Protein AF-S9QGE5-F1 (afdb_monomer)

Nearest PDB structures (foldseek):
  5z7b-assembly1_A  TM=2.554E-01  e=1.042E-01  Corynebacterium glutamicum
  7z1l-assembly1_O  TM=2.227E-01  e=2.994E-01  Saccharomyces cerevisiae W303
  6f41-assembly1_O  TM=3.208E-01  e=8.603E-01  Saccharomyces cerevisiae S288C
  8yn1-assembly1_C  TM=3.771E-01  e=3.951E+00  Arabidopsis thaliana

Structure (mmCIF, N/CA/C/O backbone):
data_AF-S9QGE5-F1
#
_entry.id   AF-S9QGE5-F1
#
loop_
_atom_site.group_PDB
_atom_site.id
_atom_site.type_symbol
_atom_site.label_atom_id
_atom_site.label_alt_id
_atom_site.label_comp_id
_atom_site.label_asym_id
_atom_site.label_entity_id
_atom_site.label_seq_id
_atom_site.pdbx_PDB_ins_code
_atom_site.Cartn_x
_atom_site.Cartn_y
_atom_site.Cartn_z
_atom_site.occupancy
_atom_site.B_iso_or_equiv
_atom_site.auth_seq_id
_atom_site.auth_comp_id
_atom_site.auth_asym_id
_atom_site.auth_atom_id
_atom_site.pdbx_PDB_model_num
ATOM 1 N N . MET A 1 1 ? 27.251 13.724 -29.354 1.00 59.25 1 MET A N 1
ATOM 2 C CA . MET A 1 1 ? 25.876 14.245 -29.198 1.00 59.25 1 MET A CA 1
ATOM 3 C C . MET A 1 1 ? 25.429 14.007 -27.765 1.00 59.25 1 MET A C 1
ATOM 5 O O . MET A 1 1 ? 25.421 12.853 -27.335 1.00 59.25 1 MET A O 1
ATOM 9 N N . THR A 1 2 ? 25.153 15.072 -27.013 1.00 76.12 2 THR A N 1
ATOM 10 C CA . THR A 1 2 ? 24.751 14.996 -25.597 1.00 76.12 2 THR A CA 1
ATOM 11 C C . THR A 1 2 ? 23.373 14.343 -25.455 1.00 76.12 2 THR A C 1
ATOM 13 O O . THR A 1 2 ? 22.599 14.293 -26.417 1.00 76.12 2 THR A O 1
ATOM 16 N N . ALA A 1 3 ? 23.088 13.778 -24.282 1.00 73.69 3 ALA A N 1
ATOM 17 C CA . ALA A 1 3 ? 21.807 13.137 -24.003 1.00 73.69 3 ALA A CA 1
ATOM 18 C C . ALA A 1 3 ? 20.618 14.110 -24.095 1.00 73.69 3 ALA A C 1
ATOM 20 O O . ALA A 1 3 ? 19.591 13.759 -24.673 1.00 73.69 3 ALA A O 1
ATOM 21 N N . ASP A 1 4 ? 20.797 15.347 -23.632 1.00 77.19 4 ASP A N 1
ATOM 22 C CA . ASP A 1 4 ? 19.761 16.386 -23.668 1.00 77.19 4 ASP A CA 1
ATOM 23 C C . ASP A 1 4 ? 19.338 16.746 -25.089 1.00 77.19 4 ASP A C 1
ATOM 25 O O . ASP A 1 4 ? 18.150 16.885 -25.376 1.00 77.19 4 ASP A O 1
ATOM 29 N N . THR A 1 5 ? 20.296 16.831 -26.015 1.00 84.25 5 THR A N 1
ATOM 30 C CA . THR A 1 5 ? 19.996 17.104 -27.425 1.00 84.25 5 THR A CA 1
ATOM 31 C C . THR A 1 5 ? 19.168 15.975 -28.033 1.00 84.25 5 THR A C 1
ATOM 33 O O . THR A 1 5 ? 18.222 16.248 -28.765 1.00 84.25 5 THR A O 1
ATOM 36 N N . ARG A 1 6 ? 19.448 14.719 -27.661 1.00 81.88 6 ARG A N 1
ATOM 37 C CA . ARG A 1 6 ? 18.680 13.548 -28.115 1.00 81.88 6 ARG A CA 1
ATOM 38 C C . ARG A 1 6 ? 17.265 13.518 -27.562 1.00 81.88 6 ARG A C 1
ATOM 40 O O . ARG A 1 6 ? 16.332 13.264 -28.317 1.00 81.88 6 ARG A O 1
ATOM 47 N N . PHE A 1 7 ? 17.095 13.780 -26.267 1.00 82.31 7 PHE A N 1
ATOM 48 C CA . PHE A 1 7 ? 15.759 13.847 -25.679 1.00 82.31 7 PHE A CA 1
ATOM 49 C C . PHE A 1 7 ? 14.952 14.990 -26.301 1.00 82.31 7 PHE A C 1
ATOM 51 O O . PHE A 1 7 ? 13.803 14.788 -26.683 1.00 82.31 7 PHE A O 1
ATOM 58 N N . ARG A 1 8 ? 15.569 16.163 -26.497 1.00 84.75 8 ARG A N 1
ATOM 59 C CA . 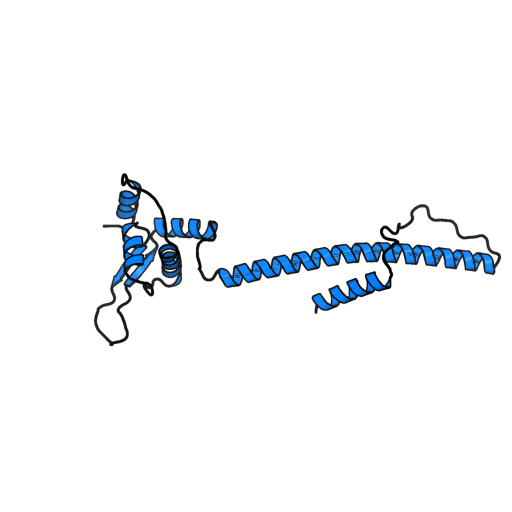ARG A 1 8 ? 14.927 17.300 -27.163 1.00 84.75 8 ARG A CA 1
ATOM 60 C C . ARG A 1 8 ? 14.491 16.950 -28.583 1.00 84.75 8 ARG A C 1
ATOM 62 O O . ARG A 1 8 ? 13.330 17.159 -28.903 1.00 84.75 8 ARG A O 1
ATOM 69 N N . GLU A 1 9 ? 15.376 16.374 -29.395 1.00 83.38 9 GLU A N 1
ATOM 70 C CA . GLU A 1 9 ? 15.056 15.922 -30.757 1.00 83.38 9 GLU A CA 1
ATOM 71 C C . GLU A 1 9 ? 13.922 14.893 -30.775 1.00 83.38 9 GLU A C 1
ATOM 73 O O . GLU A 1 9 ? 13.019 14.984 -31.60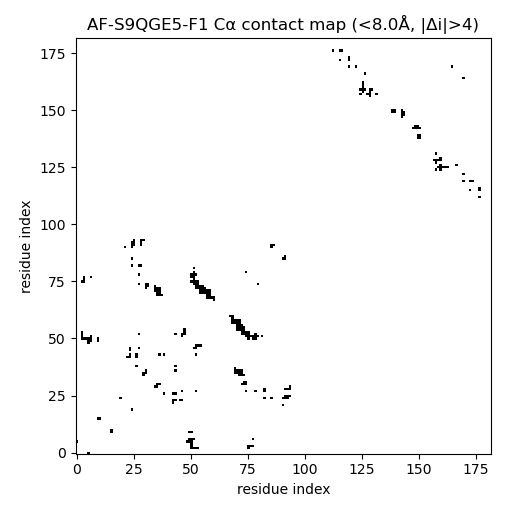7 1.00 83.38 9 GLU A O 1
ATOM 78 N N . TYR A 1 10 ? 13.928 13.953 -29.828 1.00 80.56 10 TYR A N 1
ATOM 79 C CA . TYR A 1 10 ? 12.862 12.969 -29.676 1.00 80.56 10 TYR A CA 1
ATOM 80 C C . TYR A 1 10 ? 11.515 13.631 -29.350 1.00 80.56 10 TYR A C 1
ATOM 82 O O . TYR A 1 10 ? 10.511 13.324 -29.995 1.00 80.56 10 TYR A O 1
ATOM 90 N N . VAL A 1 11 ? 11.491 14.564 -28.392 1.00 80.94 11 VAL A N 1
ATOM 91 C CA . VAL A 1 11 ? 10.279 15.288 -27.968 1.00 80.9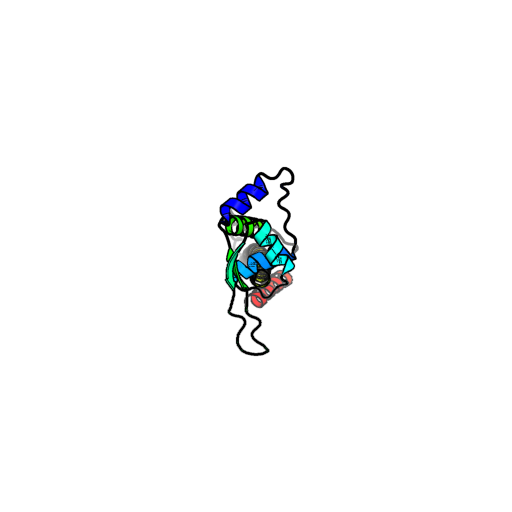4 11 VAL A CA 1
ATOM 92 C C . VAL A 1 11 ? 9.743 16.205 -29.062 1.00 80.94 11 VAL A C 1
ATOM 94 O O . VAL A 1 11 ? 8.533 16.293 -29.247 1.00 80.94 11 VAL A O 1
ATOM 97 N N . THR A 1 12 ? 10.622 16.859 -29.820 1.00 84.25 12 THR A N 1
ATOM 98 C CA . THR A 1 12 ? 10.227 17.744 -30.925 1.00 84.25 12 THR A CA 1
ATOM 99 C C . THR A 1 12 ? 9.971 17.002 -32.234 1.00 84.25 12 THR A C 1
ATOM 101 O O . THR A 1 12 ? 9.612 17.629 -33.230 1.00 84.25 12 THR A O 1
ATOM 104 N N . SER A 1 13 ? 10.160 15.680 -32.272 1.00 77.62 13 SER A N 1
ATOM 105 C CA . SER A 1 13 ? 9.806 14.889 -33.447 1.00 77.62 13 SER A CA 1
ATOM 106 C C . SER A 1 13 ? 8.286 14.901 -33.637 1.00 77.62 13 SER A C 1
ATOM 108 O O . SER A 1 13 ? 7.527 14.741 -32.680 1.00 77.62 13 SER A O 1
ATOM 110 N N . GLY A 1 14 ? 7.814 15.023 -34.883 1.00 71.12 14 GLY A N 1
ATOM 111 C CA . GLY A 1 14 ? 6.379 14.956 -35.219 1.00 71.12 14 GLY A CA 1
ATOM 112 C C . GLY A 1 14 ? 5.699 13.621 -34.861 1.00 71.12 14 GLY A C 1
ATOM 113 O O . GLY A 1 14 ? 4.510 13.442 -35.097 1.00 71.12 14 GLY A O 1
ATOM 114 N N . THR A 1 15 ? 6.454 12.681 -34.290 1.00 64.06 15 THR A N 1
ATOM 115 C CA . THR A 1 15 ? 6.055 11.335 -33.873 1.00 64.06 15 THR A CA 1
ATOM 116 C C . THR A 1 15 ? 6.178 11.120 -32.362 1.00 64.06 15 THR A C 1
ATOM 118 O O . THR A 1 15 ? 6.215 9.972 -31.912 1.00 64.06 15 THR A O 1
ATOM 121 N N . PHE A 1 16 ? 6.291 12.183 -31.558 1.00 69.88 16 PHE A N 1
ATOM 122 C CA . PHE A 1 16 ? 6.503 12.041 -30.120 1.00 69.88 16 PHE A CA 1
ATOM 123 C C . PHE A 1 16 ? 5.346 11.298 -29.436 1.00 69.88 16 PHE A C 1
ATOM 125 O O . PHE A 1 16 ? 4.262 11.828 -29.198 1.00 69.88 16 PHE A O 1
ATOM 132 N N . ARG A 1 17 ? 5.616 10.043 -29.070 1.00 74.25 17 ARG A N 1
ATOM 133 C CA . ARG A 1 17 ? 4.778 9.231 -28.191 1.00 74.25 17 ARG A CA 1
ATOM 134 C C . ARG A 1 17 ? 5.667 8.598 -27.136 1.00 74.25 17 ARG A C 1
ATOM 136 O O . ARG A 1 17 ? 6.354 7.608 -27.392 1.00 74.25 17 ARG A O 1
ATOM 143 N N . MET A 1 18 ? 5.659 9.152 -25.927 1.00 74.00 18 MET A N 1
ATOM 144 C CA . MET A 1 18 ? 6.407 8.578 -24.810 1.00 74.00 18 MET A CA 1
ATOM 145 C C . MET A 1 18 ? 5.678 7.343 -24.271 1.00 74.00 18 MET A C 1
ATOM 147 O O . MET A 1 18 ? 4.890 7.409 -23.338 1.00 74.00 18 MET A O 1
ATOM 151 N N . SER A 1 19 ? 5.923 6.202 -24.915 1.00 83.44 19 SER A N 1
ATOM 152 C CA . SER A 1 19 ? 5.512 4.882 -24.437 1.00 83.44 19 SER A CA 1
ATOM 153 C C . SER A 1 19 ? 6.746 4.115 -23.979 1.00 83.44 19 SER A C 1
ATOM 155 O O . SER A 1 19 ? 7.765 4.107 -24.673 1.00 83.44 19 SER A O 1
ATOM 157 N N . LEU A 1 20 ? 6.683 3.495 -22.804 1.00 86.69 20 LEU A N 1
ATOM 158 C CA . LEU A 1 20 ? 7.732 2.617 -22.295 1.00 86.69 20 LEU A CA 1
ATOM 159 C C . LEU A 1 20 ? 7.159 1.211 -22.161 1.00 86.69 20 LEU A C 1
ATOM 161 O O . LEU A 1 20 ? 6.105 1.021 -21.560 1.00 86.69 20 LEU A O 1
ATOM 165 N N . SER A 1 21 ? 7.838 0.224 -22.745 1.00 88.44 21 SER A N 1
ATOM 166 C CA . SER A 1 21 ? 7.478 -1.176 -22.519 1.00 88.44 21 SER A CA 1
ATOM 167 C C . SER A 1 21 ? 7.892 -1.613 -21.111 1.00 88.44 21 SER A C 1
ATOM 169 O O . SER A 1 21 ? 8.785 -1.021 -20.503 1.00 88.44 21 SER A O 1
ATOM 171 N N . ARG A 1 22 ? 7.307 -2.704 -20.604 1.00 82.81 22 ARG A N 1
ATOM 172 C CA . ARG A 1 22 ? 7.671 -3.261 -19.289 1.00 82.81 22 ARG A CA 1
ATOM 173 C C . ARG A 1 22 ? 9.166 -3.595 -19.183 1.00 82.81 22 ARG A C 1
ATOM 175 O O . ARG A 1 22 ? 9.774 -3.363 -18.144 1.00 82.81 22 ARG A O 1
ATOM 182 N N . ALA A 1 23 ? 9.772 -4.066 -20.276 1.00 84.75 23 ALA A N 1
ATOM 183 C CA . ALA A 1 23 ? 11.211 -4.319 -20.351 1.00 84.75 23 ALA A CA 1
ATOM 184 C C . ALA A 1 23 ? 12.039 -3.025 -20.268 1.00 84.75 23 ALA A C 1
ATOM 186 O O . ALA A 1 23 ? 13.052 -2.990 -19.580 1.00 84.75 23 ALA A O 1
ATOM 187 N N . GLN A 1 24 ? 11.594 -1.945 -20.920 1.00 89.75 24 GLN A N 1
ATOM 188 C CA . GLN A 1 24 ? 12.250 -0.633 -20.850 1.00 89.75 24 GLN A CA 1
ATOM 189 C C . GLN A 1 24 ? 12.143 -0.011 -19.456 1.00 89.75 24 GLN A C 1
ATOM 191 O O . GLN A 1 24 ? 13.109 0.575 -18.981 1.00 89.75 24 GLN A O 1
ATOM 196 N N . ILE A 1 25 ? 11.000 -0.176 -18.790 1.00 89.19 25 ILE A N 1
ATOM 197 C CA . ILE A 1 25 ? 10.804 0.254 -17.403 1.00 89.19 25 ILE A CA 1
ATOM 198 C C . ILE A 1 25 ? 11.747 -0.507 -16.466 1.00 89.19 25 ILE A C 1
ATOM 200 O O . ILE A 1 25 ? 12.476 0.110 -15.697 1.00 89.19 25 ILE A O 1
ATOM 204 N N . SER A 1 26 ? 11.794 -1.836 -16.582 1.00 85.62 26 SER A N 1
ATOM 205 C CA . SER A 1 26 ? 12.696 -2.660 -15.772 1.00 85.62 26 SER A CA 1
ATOM 206 C C . SER A 1 26 ? 14.165 -2.296 -15.997 1.00 85.62 26 SER A C 1
ATOM 208 O O . SER A 1 26 ? 14.929 -2.222 -15.040 1.00 85.62 26 SER A O 1
ATOM 210 N N . ALA A 1 27 ? 14.555 -2.031 -17.247 1.00 86.06 27 ALA A N 1
ATOM 211 C CA . ALA A 1 27 ? 15.910 -1.609 -17.578 1.00 86.06 27 ALA A CA 1
ATOM 212 C C . ALA A 1 27 ? 16.240 -0.211 -17.024 1.00 86.06 27 ALA A C 1
ATOM 214 O O . ALA A 1 27 ? 17.349 -0.012 -16.545 1.00 86.06 27 ALA A O 1
ATOM 215 N N . LEU A 1 28 ? 15.293 0.738 -17.015 1.00 88.62 28 LEU A N 1
ATOM 216 C CA . LEU A 1 28 ? 15.487 2.048 -16.374 1.00 88.62 28 LEU A CA 1
ATOM 217 C C . LEU A 1 28 ? 15.732 1.920 -14.868 1.00 88.62 28 LEU A C 1
ATOM 219 O O . LEU A 1 28 ? 16.664 2.539 -14.356 1.00 88.62 28 LEU A O 1
ATOM 223 N N . SER A 1 29 ? 14.941 1.101 -14.170 1.00 86.69 29 SER A N 1
ATOM 224 C CA . SER A 1 29 ? 15.146 0.844 -12.738 1.00 86.69 29 SER A CA 1
ATOM 225 C C . SER A 1 29 ? 16.492 0.172 -12.473 1.00 86.69 29 SER A C 1
ATOM 227 O O . SER A 1 29 ? 17.216 0.578 -11.570 1.00 86.69 29 SER A O 1
ATOM 229 N N . MET A 1 30 ? 16.877 -0.795 -13.307 1.00 82.06 30 MET A N 1
ATOM 230 C CA . MET A 1 30 ? 18.154 -1.496 -13.180 1.00 82.06 30 MET A CA 1
ATOM 231 C C . MET A 1 30 ? 19.355 -0.565 -13.396 1.00 82.06 30 MET A C 1
ATOM 233 O O . MET A 1 30 ? 20.307 -0.613 -12.618 1.00 82.06 30 MET A O 1
ATOM 237 N N . VAL A 1 31 ? 19.297 0.331 -14.390 1.00 85.38 31 VAL A N 1
ATOM 238 C CA . VAL A 1 31 ? 20.326 1.365 -14.613 1.00 85.38 31 VAL A CA 1
ATOM 239 C C . VAL A 1 31 ? 20.440 2.299 -13.415 1.00 85.38 31 VAL A C 1
ATOM 241 O O . VAL A 1 31 ? 21.547 2.667 -13.039 1.00 85.38 31 VAL A O 1
ATOM 244 N N . ALA A 1 32 ? 19.314 2.660 -12.797 1.00 83.50 32 ALA A N 1
ATOM 245 C CA . ALA A 1 32 ? 19.304 3.505 -11.607 1.00 83.50 32 ALA A CA 1
ATOM 246 C C . ALA A 1 32 ? 19.995 2.850 -10.400 1.00 83.50 32 ALA A C 1
ATOM 248 O O . ALA A 1 32 ? 20.599 3.546 -9.590 1.00 83.50 32 ALA A O 1
ATOM 249 N N . GLU A 1 33 ? 19.865 1.529 -10.263 1.00 80.00 33 GLU A N 1
ATOM 250 C CA . GLU A 1 33 ? 20.322 0.779 -9.089 1.00 80.00 33 GLU A CA 1
ATOM 251 C C . GLU A 1 33 ? 21.740 0.218 -9.239 1.00 80.00 33 GLU A C 1
ATOM 253 O O . GLU A 1 33 ? 22.491 0.182 -8.267 1.00 80.00 33 GLU A O 1
ATOM 258 N N . THR A 1 34 ? 22.104 -0.236 -10.439 1.00 73.00 34 THR A N 1
ATOM 259 C CA . THR A 1 34 ? 23.332 -1.017 -10.677 1.00 73.00 34 THR A CA 1
ATOM 260 C C . THR A 1 34 ? 24.248 -0.422 -11.740 1.00 73.00 34 THR A C 1
ATOM 262 O O . THR A 1 34 ? 25.416 -0.790 -11.792 1.00 73.00 34 THR A O 1
ATOM 265 N N . GLY A 1 35 ? 23.747 0.485 -12.589 1.00 66.94 35 GLY A N 1
ATOM 266 C CA . GLY A 1 35 ? 24.513 1.073 -13.696 1.00 66.94 35 GLY A CA 1
ATOM 267 C C . GLY A 1 35 ? 24.921 0.092 -14.806 1.00 66.94 35 GLY A C 1
ATOM 268 O O . GLY A 1 35 ? 25.598 0.496 -15.750 1.00 66.94 35 GLY A O 1
ATOM 269 N N . ASP A 1 36 ? 24.510 -1.177 -14.730 1.00 65.81 36 ASP A N 1
ATOM 270 C CA . ASP A 1 36 ? 24.997 -2.253 -15.601 1.00 65.81 36 ASP A CA 1
ATOM 271 C C . ASP A 1 36 ? 23.959 -2.696 -16.650 1.00 65.81 36 ASP A C 1
ATOM 273 O O . ASP A 1 36 ? 22.747 -2.511 -16.500 1.00 65.81 36 ASP A O 1
ATOM 277 N N . SER A 1 37 ? 24.439 -3.308 -17.734 1.00 62.97 37 SER A N 1
ATOM 278 C CA . SER A 1 37 ? 23.658 -3.831 -18.850 1.00 62.97 37 SER A CA 1
ATOM 279 C C . SER A 1 37 ? 23.468 -5.347 -18.780 1.00 62.97 37 SER A C 1
ATOM 281 O O . SER A 1 37 ? 23.887 -6.078 -19.674 1.00 62.97 37 SER A O 1
ATOM 283 N N . ALA A 1 38 ? 22.793 -5.842 -17.743 1.00 58.78 38 ALA A N 1
ATOM 284 C CA . ALA A 1 38 ? 22.451 -7.268 -17.652 1.00 58.78 38 ALA A CA 1
ATOM 285 C C . ALA A 1 38 ? 21.270 -7.685 -18.566 1.00 58.78 38 ALA A C 1
ATOM 287 O O . ALA A 1 38 ? 20.980 -8.870 -18.716 1.00 58.78 38 ALA A O 1
ATOM 288 N N . MET A 1 39 ? 20.567 -6.723 -19.184 1.00 62.97 39 MET A N 1
ATOM 289 C CA . MET A 1 39 ? 19.427 -6.967 -20.083 1.00 62.97 39 MET A CA 1
ATOM 290 C C . MET A 1 39 ? 19.796 -6.804 -21.563 1.00 62.97 39 MET A C 1
ATOM 292 O O . MET A 1 39 ? 20.750 -6.117 -21.915 1.00 62.97 39 MET A O 1
ATOM 296 N N . GLY A 1 40 ? 18.992 -7.413 -22.443 1.00 67.25 40 GLY A N 1
ATOM 297 C CA . GLY A 1 40 ? 19.230 -7.442 -23.888 1.00 67.25 40 GLY A CA 1
ATOM 298 C C . GLY A 1 40 ? 19.502 -6.067 -24.513 1.00 67.25 40 GLY A C 1
ATOM 299 O O . GLY A 1 40 ? 18.802 -5.085 -24.249 1.00 67.25 40 GLY A O 1
ATOM 300 N N . GLU A 1 41 ? 20.494 -6.028 -25.405 1.00 75.12 41 GLU A N 1
ATOM 301 C CA . GLU A 1 41 ? 21.049 -4.815 -26.021 1.00 75.12 41 GLU A CA 1
ATOM 302 C C . GLU A 1 41 ? 19.985 -3.919 -26.688 1.00 75.12 41 GLU A C 1
ATOM 304 O O . GLU A 1 41 ? 20.071 -2.690 -26.669 1.00 75.12 41 GLU A O 1
ATOM 309 N N . HIS A 1 42 ? 18.926 -4.524 -27.233 1.00 81.38 42 HIS A N 1
ATOM 310 C CA . HIS A 1 42 ? 17.820 -3.814 -27.879 1.00 81.38 42 HIS A CA 1
ATOM 311 C C . HIS A 1 42 ? 17.065 -2.869 -26.929 1.00 81.38 42 HIS A C 1
ATOM 313 O O . HIS A 1 42 ? 16.671 -1.775 -27.338 1.00 81.38 42 HIS A O 1
ATOM 319 N N . THR A 1 43 ? 16.890 -3.254 -25.661 1.00 86.38 43 THR A N 1
ATOM 320 C CA . THR A 1 43 ? 16.169 -2.449 -24.663 1.00 86.38 43 THR A CA 1
ATOM 321 C C . THR A 1 43 ? 16.961 -1.192 -24.309 1.00 86.38 43 THR A C 1
ATOM 323 O O . THR A 1 43 ? 16.411 -0.089 -24.313 1.00 86.38 43 THR A O 1
ATOM 326 N N . PHE A 1 44 ? 18.269 -1.342 -24.099 1.00 86.94 44 PHE A N 1
ATOM 327 C CA . PHE A 1 44 ? 19.182 -0.237 -23.814 1.00 86.94 44 PHE A CA 1
ATOM 328 C C . PHE A 1 44 ? 19.350 0.705 -25.003 1.00 86.94 44 PHE A 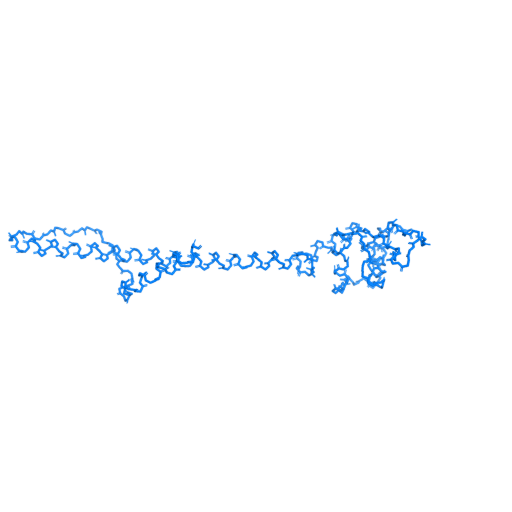C 1
ATOM 330 O O . PHE A 1 44 ? 19.284 1.922 -24.838 1.00 86.94 44 PHE A O 1
ATOM 337 N N . ARG A 1 45 ? 19.476 0.172 -26.225 1.00 86.75 45 ARG A N 1
ATOM 338 C CA . ARG A 1 45 ? 19.513 0.997 -27.444 1.00 86.75 45 ARG A CA 1
ATOM 339 C C . ARG A 1 45 ? 18.251 1.847 -27.591 1.00 86.75 45 ARG A C 1
ATOM 341 O O . ARG A 1 45 ? 18.353 3.023 -27.927 1.00 86.75 45 ARG A O 1
ATOM 348 N N . ALA A 1 46 ? 17.075 1.290 -27.297 1.00 88.44 46 ALA A N 1
ATOM 349 C CA . ALA A 1 46 ? 15.819 2.032 -27.364 1.00 88.44 46 ALA A CA 1
ATOM 350 C C . ALA A 1 46 ? 15.728 3.143 -26.300 1.00 88.44 46 ALA A C 1
ATOM 352 O O . ALA A 1 46 ? 15.284 4.247 -26.608 1.00 88.44 46 ALA A O 1
ATOM 353 N N . LEU A 1 47 ? 16.174 2.886 -25.067 1.00 89.75 47 LEU A N 1
ATOM 354 C CA . LEU A 1 47 ? 16.241 3.905 -24.011 1.00 89.75 47 LEU A CA 1
ATOM 355 C C . LEU A 1 47 ? 17.255 5.012 -24.338 1.00 89.75 47 LEU A C 1
ATOM 357 O O . LEU A 1 47 ? 16.987 6.191 -24.107 1.00 89.75 47 LEU A O 1
ATOM 361 N N . HIS A 1 48 ? 18.389 4.641 -24.930 1.00 89.69 48 HIS A N 1
ATOM 362 C CA . HIS A 1 48 ? 19.426 5.568 -25.374 1.00 89.69 48 HIS A CA 1
ATOM 363 C C . HIS A 1 48 ? 18.962 6.442 -26.550 1.00 89.69 48 HIS A C 1
ATOM 365 O O . HIS A 1 48 ? 19.259 7.637 -26.589 1.00 89.69 48 HIS A O 1
ATOM 371 N N . ALA A 1 49 ? 18.206 5.867 -27.493 1.00 87.81 49 ALA A N 1
ATOM 372 C CA . ALA A 1 49 ? 17.587 6.592 -28.605 1.00 87.81 49 ALA A CA 1
ATOM 373 C C . ALA A 1 49 ? 16.531 7.595 -28.120 1.00 87.81 49 ALA A C 1
ATOM 375 O O . ALA A 1 49 ? 16.434 8.692 -28.656 1.00 87.81 49 ALA A O 1
ATOM 376 N N . LYS A 1 50 ? 15.796 7.247 -27.057 1.00 89.44 50 LYS A N 1
ATOM 377 C CA . LYS A 1 50 ? 14.870 8.157 -26.369 1.00 89.44 50 LYS A CA 1
ATOM 378 C C . LYS A 1 50 ? 15.577 9.199 -25.499 1.00 89.44 50 LYS A C 1
ATOM 380 O O . LYS A 1 50 ? 14.896 10.015 -24.902 1.00 89.44 50 LYS A O 1
ATOM 385 N N . GLY A 1 51 ? 16.906 9.164 -25.371 1.00 89.56 51 GLY A N 1
ATOM 386 C CA . GLY A 1 51 ? 17.659 10.097 -24.528 1.00 89.56 51 GLY A CA 1
ATOM 387 C C . GLY A 1 51 ? 17.427 9.926 -23.022 1.00 89.56 51 GLY A C 1
ATOM 388 O O . GLY A 1 51 ? 17.725 10.844 -22.267 1.00 89.56 51 GLY A O 1
ATOM 389 N N . LEU A 1 52 ? 16.902 8.780 -22.571 1.00 91.62 52 LEU A N 1
ATOM 390 C CA . LEU A 1 52 ? 16.634 8.507 -21.148 1.00 91.62 52 LEU A CA 1
ATOM 391 C C . LEU A 1 52 ? 17.851 7.929 -20.416 1.00 91.62 52 LEU A C 1
ATOM 393 O O . LEU A 1 52 ? 17.952 8.004 -19.195 1.00 91.62 52 LEU A O 1
ATOM 3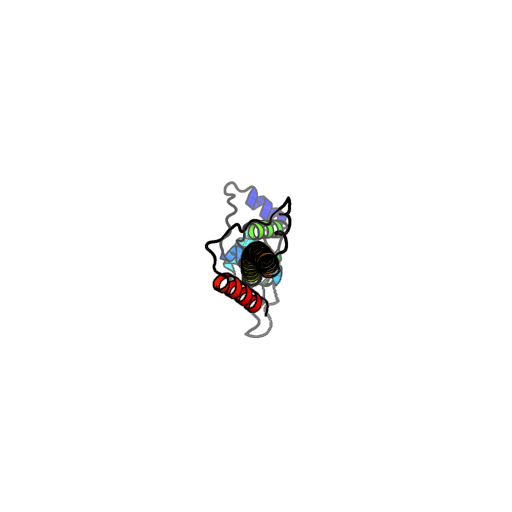97 N N . ILE A 1 53 ? 18.776 7.339 -21.166 1.00 91.38 53 ILE A N 1
ATOM 398 C CA . ILE A 1 53 ? 20.041 6.835 -20.641 1.00 91.38 53 ILE A CA 1
ATOM 399 C C . ILE A 1 53 ? 21.183 7.244 -21.561 1.00 91.38 53 ILE A C 1
ATOM 401 O O . ILE A 1 53 ? 21.003 7.444 -22.767 1.00 91.38 53 ILE A O 1
ATOM 405 N N . GLU A 1 54 ? 22.378 7.299 -21.002 1.00 89.75 54 GLU A N 1
ATOM 406 C CA . GLU A 1 54 ? 23.618 7.512 -21.731 1.00 89.75 54 GLU A CA 1
ATOM 407 C C . GLU A 1 54 ? 24.661 6.466 -21.347 1.00 89.75 54 GLU A C 1
ATOM 409 O O . GLU A 1 54 ? 24.652 5.936 -20.239 1.00 89.75 54 GLU A O 1
ATOM 414 N N . MET A 1 55 ? 25.538 6.137 -22.292 1.00 85.12 55 MET A N 1
ATOM 415 C CA . MET A 1 55 ? 26.624 5.182 -22.084 1.00 85.12 55 MET A CA 1
ATOM 416 C C . MET A 1 55 ? 27.839 5.919 -21.518 1.00 85.12 55 MET A C 1
ATOM 418 O O . MET A 1 55 ? 28.304 6.880 -22.133 1.00 85.12 55 MET A O 1
ATOM 422 N N . ILE A 1 56 ? 28.350 5.468 -20.371 1.00 80.12 56 ILE A N 1
ATOM 423 C CA . ILE A 1 56 ? 29.507 6.075 -19.696 1.00 80.12 56 ILE A CA 1
ATOM 424 C C . ILE A 1 56 ? 30.800 5.397 -20.143 1.00 80.12 56 ILE A C 1
ATOM 426 O O . ILE A 1 56 ? 31.769 6.066 -20.503 1.00 80.12 56 ILE A O 1
ATOM 430 N N . ARG A 1 57 ? 30.825 4.060 -20.119 1.00 71.94 57 ARG A N 1
ATOM 431 C CA . ARG A 1 57 ? 32.009 3.261 -20.437 1.00 71.94 57 ARG A CA 1
ATOM 432 C C . ARG A 1 57 ? 31.635 2.030 -21.241 1.00 71.94 57 ARG A C 1
ATOM 434 O O . ARG A 1 57 ? 30.662 1.338 -20.960 1.00 71.94 57 ARG A O 1
ATOM 441 N N . ARG A 1 58 ? 32.479 1.741 -22.227 1.00 63.00 58 ARG A N 1
ATOM 442 C CA . ARG A 1 58 ? 32.547 0.439 -22.880 1.00 63.00 58 ARG A CA 1
ATOM 443 C C . ARG A 1 58 ? 33.758 -0.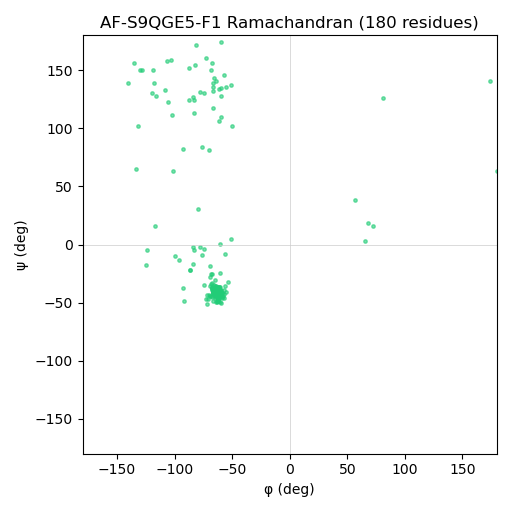263 -22.289 1.00 63.00 58 ARG A C 1
ATOM 445 O O . ARG A 1 58 ? 34.875 0.212 -22.497 1.00 63.00 58 ARG A O 1
ATOM 452 N N . ALA A 1 59 ? 33.553 -1.325 -21.513 1.00 55.44 59 ALA A N 1
ATOM 453 C CA . ALA A 1 59 ? 34.677 -2.100 -21.003 1.00 55.44 59 ALA A CA 1
ATOM 454 C C . ALA A 1 59 ? 35.559 -2.562 -22.187 1.00 55.44 59 ALA A C 1
ATOM 456 O O . ALA A 1 59 ? 35.017 -2.973 -23.222 1.00 55.44 59 ALA A O 1
ATOM 457 N N . PRO A 1 60 ? 36.899 -2.452 -22.095 1.00 49.09 60 PRO A N 1
ATOM 458 C CA . PRO A 1 60 ? 37.780 -2.899 -23.164 1.00 49.09 60 PRO A CA 1
ATOM 459 C C . PRO A 1 60 ? 37.563 -4.397 -23.390 1.00 49.09 60 PRO A C 1
ATOM 461 O O . PRO A 1 60 ? 37.601 -5.188 -22.449 1.00 49.09 60 PRO A O 1
ATOM 464 N N . SER A 1 61 ? 37.311 -4.791 -24.641 1.00 50.28 61 SER A N 1
ATOM 465 C CA . SER A 1 61 ? 37.126 -6.193 -25.019 1.00 50.28 61 SER A CA 1
ATOM 466 C C . SER A 1 61 ? 38.463 -6.929 -24.911 1.00 50.28 61 SER A C 1
ATOM 468 O O . SER A 1 61 ? 39.200 -7.057 -25.888 1.00 50.28 61 SER A O 1
ATOM 470 N N . GLY A 1 62 ? 38.832 -7.346 -23.705 1.00 50.53 62 GLY A N 1
ATOM 471 C CA . GLY A 1 62 ? 40.163 -7.883 -23.475 1.00 50.53 62 GLY A CA 1
ATOM 472 C C . GLY A 1 62 ? 40.420 -8.310 -22.041 1.00 50.53 62 GLY A C 1
ATOM 473 O O . GLY A 1 62 ? 41.290 -7.749 -21.397 1.00 50.53 62 GLY A O 1
ATOM 474 N N . SER A 1 63 ? 39.688 -9.302 -21.536 1.00 44.12 63 SER A N 1
ATOM 475 C CA . SER A 1 63 ? 40.269 -10.526 -20.960 1.00 44.12 63 SER A CA 1
ATOM 476 C C . SER A 1 63 ? 39.159 -11.380 -20.339 1.00 44.12 63 SER A C 1
ATOM 478 O O . SER A 1 63 ? 38.275 -10.854 -19.684 1.00 44.12 63 SER A O 1
ATOM 480 N N . ARG A 1 64 ? 39.269 -12.704 -20.516 1.00 42.66 64 ARG A N 1
ATOM 481 C CA . ARG A 1 64 ? 38.432 -13.788 -19.957 1.00 42.66 64 ARG A CA 1
ATOM 482 C C . ARG A 1 64 ? 37.103 -14.063 -20.671 1.00 42.66 64 ARG A C 1
ATOM 484 O O . ARG A 1 64 ? 36.239 -13.215 -20.818 1.00 42.66 64 ARG A O 1
ATOM 491 N N . LYS A 1 65 ? 36.933 -15.339 -21.040 1.00 45.75 65 LYS A N 1
ATOM 492 C CA . LYS A 1 65 ? 35.772 -15.935 -21.731 1.00 45.75 65 LYS A CA 1
ATOM 493 C C . LYS A 1 65 ? 34.409 -15.736 -21.035 1.00 45.75 65 LYS A C 1
ATOM 495 O O . LYS A 1 65 ? 33.406 -16.061 -21.657 1.00 45.75 65 LYS A O 1
ATOM 500 N N . ASN A 1 66 ? 34.372 -15.197 -19.812 1.00 50.25 66 ASN A N 1
ATOM 501 C CA . ASN A 1 66 ? 33.150 -14.993 -19.024 1.00 50.25 66 ASN A CA 1
ATOM 502 C C . ASN A 1 66 ? 32.920 -13.536 -18.576 1.00 50.25 66 ASN A C 1
ATOM 504 O O . ASN A 1 66 ? 31.855 -13.260 -18.038 1.00 50.25 66 ASN A O 1
ATOM 508 N N . ASP A 1 67 ? 33.855 -12.612 -18.829 1.00 46.94 67 ASP A N 1
ATOM 509 C CA . ASP A 1 67 ? 33.619 -11.177 -18.634 1.00 46.94 67 ASP A CA 1
ATOM 510 C C . ASP A 1 67 ? 33.142 -10.605 -19.971 1.00 46.94 67 ASP A C 1
ATOM 512 O O . ASP A 1 67 ? 33.915 -10.085 -20.782 1.00 46.94 67 ASP A O 1
ATOM 516 N N . GLN A 1 68 ? 31.844 -10.764 -20.249 1.00 48.12 68 GLN A N 1
ATOM 517 C CA . GLN A 1 68 ? 31.204 -9.948 -21.277 1.00 48.12 68 GLN A CA 1
ATOM 518 C C . GLN A 1 68 ? 31.367 -8.502 -20.830 1.00 48.12 68 GLN A C 1
ATOM 520 O O . GLN A 1 68 ? 30.785 -8.108 -19.827 1.00 48.12 68 GLN A O 1
ATOM 525 N N . GLY A 1 69 ? 32.212 -7.744 -21.530 1.00 51.38 69 GLY A N 1
ATOM 526 C CA . GLY A 1 69 ? 32.464 -6.343 -21.226 1.00 51.38 69 GLY A CA 1
ATOM 527 C C . GLY A 1 69 ? 31.147 -5.584 -21.093 1.00 51.38 69 GLY A C 1
ATOM 528 O O . GLY A 1 69 ? 30.511 -5.281 -22.103 1.00 51.38 69 GLY A O 1
ATOM 529 N N . GLY A 1 70 ? 30.748 -5.325 -19.846 1.00 60.47 70 GLY A N 1
ATOM 530 C CA . GLY A 1 70 ? 29.506 -4.643 -19.519 1.00 60.47 70 GLY A CA 1
ATOM 531 C C . GLY A 1 70 ? 29.510 -3.256 -20.143 1.00 60.47 70 GLY A C 1
ATOM 532 O O . GLY A 1 70 ? 30.522 -2.543 -20.120 1.00 60.47 70 GLY A O 1
ATOM 533 N N . LEU A 1 71 ? 28.396 -2.894 -20.769 1.00 70.56 71 LEU A N 1
ATOM 534 C CA . LEU A 1 71 ? 28.159 -1.519 -21.168 1.00 70.56 71 LEU A CA 1
ATOM 535 C C . LEU A 1 71 ? 27.619 -0.808 -19.932 1.00 70.56 71 LEU A C 1
ATOM 537 O O . LEU A 1 71 ? 26.527 -1.113 -19.463 1.00 70.56 71 LEU A O 1
ATOM 541 N N . GLU A 1 72 ? 28.393 0.129 -19.399 1.00 78.56 72 GLU A N 1
ATOM 542 C CA . GLU A 1 72 ? 27.968 0.905 -18.240 1.00 78.56 72 GLU A CA 1
ATOM 543 C C . GLU A 1 72 ? 27.083 2.059 -18.716 1.00 78.56 72 GLU A C 1
ATOM 545 O O . GLU A 1 72 ? 27.482 2.864 -19.573 1.00 78.56 72 GLU A O 1
ATOM 550 N N . TYR A 1 73 ? 25.877 2.138 -18.163 1.00 85.06 73 TYR A N 1
ATOM 551 C CA . TYR A 1 73 ? 24.888 3.156 -18.490 1.00 85.06 73 TYR A CA 1
ATOM 552 C C . TYR A 1 73 ? 24.549 3.996 -17.263 1.00 85.06 73 TYR A C 1
ATOM 554 O O . TYR A 1 73 ? 24.544 3.518 -16.133 1.00 85.06 73 TYR A O 1
ATOM 562 N N . ARG A 1 74 ? 24.183 5.254 -17.499 1.00 87.00 74 ARG A N 1
ATOM 563 C CA . ARG A 1 74 ? 23.643 6.160 -16.484 1.00 87.00 74 ARG A CA 1
ATOM 564 C C . ARG A 1 74 ? 22.340 6.781 -16.952 1.00 87.00 74 ARG A C 1
ATOM 566 O O . ARG A 1 74 ? 22.130 6.989 -18.147 1.00 87.00 74 ARG A O 1
ATOM 573 N N . LEU A 1 75 ? 21.473 7.083 -15.988 1.00 88.44 75 LEU A N 1
ATOM 574 C CA . LEU A 1 75 ? 20.271 7.871 -16.222 1.00 88.44 75 LEU A CA 1
ATOM 575 C C . LEU A 1 75 ? 20.625 9.309 -16.593 1.00 88.44 75 LEU A C 1
ATOM 577 O O . LEU A 1 75 ? 21.437 9.960 -15.940 1.00 88.44 75 LEU A O 1
ATOM 581 N N . THR A 1 76 ? 19.949 9.817 -17.608 1.00 91.75 76 THR A N 1
ATOM 582 C CA . THR A 1 76 ? 19.961 11.243 -17.936 1.00 91.75 76 THR A CA 1
ATOM 583 C C . THR A 1 76 ? 18.964 11.969 -17.030 1.00 91.75 76 THR A C 1
ATOM 585 O O . THR A 1 76 ? 18.173 11.322 -16.337 1.00 91.75 76 THR A O 1
ATOM 588 N N . GLU A 1 77 ? 18.938 13.302 -17.038 1.00 87.69 77 GLU A N 1
ATOM 589 C CA . GLU A 1 77 ? 17.933 14.054 -16.267 1.00 87.69 77 GLU A CA 1
ATOM 590 C C . GLU A 1 77 ? 16.504 13.676 -16.685 1.00 87.69 77 GLU A C 1
ATOM 592 O O . GLU A 1 77 ? 15.654 13.375 -15.844 1.00 87.69 77 GLU A O 1
ATOM 597 N N . ALA A 1 78 ? 16.265 13.572 -17.995 1.00 87.44 78 ALA A N 1
ATOM 598 C CA . ALA A 1 78 ? 14.996 13.099 -18.542 1.00 87.44 78 ALA A CA 1
ATOM 599 C C . ALA A 1 78 ? 14.672 11.660 -18.104 1.00 87.44 78 ALA A C 1
ATOM 601 O O . ALA A 1 78 ? 13.526 11.352 -17.772 1.00 87.44 78 ALA A O 1
ATOM 602 N N . GLY A 1 79 ? 15.678 10.780 -18.056 1.00 88.81 79 GLY A N 1
ATOM 603 C CA . GLY A 1 79 ? 15.541 9.418 -17.542 1.00 88.81 79 GLY A CA 1
ATOM 604 C C . GLY A 1 79 ? 15.162 9.359 -16.067 1.00 88.81 79 GLY A C 1
ATOM 605 O O . GLY A 1 79 ? 14.296 8.570 -15.692 1.00 88.81 79 GLY A O 1
ATOM 606 N N . ALA A 1 80 ? 15.762 10.214 -15.239 1.00 87.62 80 ALA A N 1
ATOM 607 C CA . ALA A 1 80 ? 15.457 10.303 -13.815 1.00 87.62 80 ALA A CA 1
ATOM 608 C C . ALA A 1 80 ? 14.008 10.752 -13.575 1.00 87.62 80 ALA A C 1
ATOM 610 O O . ALA A 1 80 ? 13.292 10.127 -12.791 1.00 87.62 80 ALA A O 1
ATOM 611 N N . VAL A 1 81 ? 13.546 11.775 -14.300 1.00 89.31 81 VAL A N 1
ATOM 612 C CA . VAL A 1 81 ? 12.154 12.248 -14.222 1.00 89.31 81 VAL A CA 1
ATOM 613 C C . VAL A 1 81 ? 11.178 11.183 -14.730 1.00 89.31 81 VAL A C 1
ATOM 615 O O . VAL A 1 81 ? 10.166 10.909 -14.083 1.00 89.31 81 VAL A O 1
ATOM 618 N N . ALA A 1 82 ? 11.491 10.520 -15.848 1.00 89.50 82 ALA A N 1
ATOM 619 C CA . ALA A 1 82 ? 10.668 9.432 -16.371 1.00 89.50 82 ALA A CA 1
ATOM 620 C C . ALA A 1 82 ? 10.555 8.270 -15.369 1.00 89.50 82 ALA A C 1
ATOM 622 O O . ALA A 1 82 ? 9.460 7.752 -15.152 1.00 89.50 82 ALA A O 1
ATOM 623 N N . LEU A 1 83 ? 11.654 7.894 -14.708 1.00 88.81 83 LEU A N 1
ATOM 624 C CA . LEU A 1 83 ? 11.651 6.856 -13.677 1.00 88.81 83 LEU A CA 1
ATOM 625 C C . LEU A 1 83 ? 10.823 7.260 -12.447 1.00 88.81 83 LEU A C 1
ATOM 627 O O . LEU A 1 83 ? 10.102 6.428 -11.898 1.00 88.81 83 LEU A O 1
ATOM 631 N N . GLN A 1 84 ? 10.868 8.528 -12.027 1.00 86.75 84 GLN A N 1
ATOM 632 C CA . GLN A 1 84 ? 10.009 9.028 -10.947 1.00 86.75 84 GLN A CA 1
ATOM 633 C C . GLN A 1 84 ? 8.523 8.916 -11.306 1.00 86.75 84 GLN A C 1
ATOM 635 O O . GLN A 1 84 ? 7.736 8.446 -10.488 1.00 86.75 84 GLN A O 1
ATOM 640 N N . MET A 1 85 ? 8.135 9.283 -12.531 1.00 87.81 85 MET A N 1
ATOM 641 C CA . MET A 1 85 ? 6.750 9.134 -12.994 1.00 87.81 85 MET A CA 1
ATOM 642 C C . MET A 1 85 ? 6.313 7.666 -13.035 1.00 87.81 85 MET A C 1
ATOM 644 O O . MET A 1 85 ? 5.210 7.340 -12.606 1.00 87.81 85 MET A O 1
ATOM 648 N N . VAL A 1 86 ? 7.190 6.773 -13.498 1.00 87.69 86 VAL A N 1
ATOM 649 C CA . VAL A 1 86 ? 6.959 5.322 -13.503 1.00 87.69 86 VAL A CA 1
ATOM 650 C C . VAL A 1 86 ? 6.752 4.787 -12.080 1.00 87.69 86 VAL A C 1
ATOM 652 O O . VAL A 1 86 ? 5.822 4.014 -11.862 1.00 87.69 86 VAL A O 1
ATOM 655 N N . ARG A 1 87 ? 7.557 5.233 -11.108 1.00 83.38 87 ARG A N 1
ATOM 656 C CA . ARG A 1 87 ? 7.424 4.876 -9.684 1.00 83.38 87 ARG A CA 1
ATOM 657 C C . ARG A 1 87 ? 6.133 5.392 -9.061 1.00 83.38 87 ARG A C 1
ATOM 659 O O . ARG A 1 87 ? 5.447 4.650 -8.366 1.00 83.38 87 ARG A O 1
ATOM 666 N N . LEU A 1 88 ? 5.772 6.646 -9.336 1.00 81.44 88 LEU A N 1
ATOM 667 C CA . LEU A 1 88 ? 4.504 7.229 -8.884 1.00 81.44 88 LEU A CA 1
ATOM 668 C C . LEU A 1 88 ? 3.300 6.469 -9.451 1.00 81.44 88 LEU A C 1
ATOM 670 O O . LEU A 1 88 ? 2.319 6.254 -8.744 1.00 81.44 88 LEU A O 1
ATOM 674 N N . ALA A 1 89 ? 3.401 6.022 -10.703 1.00 82.31 89 ALA A N 1
ATOM 675 C CA . ALA A 1 89 ? 2.403 5.183 -11.355 1.00 82.31 89 ALA A CA 1
ATOM 676 C C . ALA A 1 89 ? 2.467 3.701 -10.932 1.00 82.31 89 ALA A C 1
ATOM 678 O O . ALA A 1 89 ? 1.644 2.916 -11.396 1.00 82.31 89 ALA A O 1
ATOM 679 N N . GLN A 1 90 ? 3.418 3.319 -10.069 1.00 76.56 90 GLN A N 1
ATOM 680 C CA . GLN A 1 90 ? 3.639 1.946 -9.596 1.00 76.56 90 GLN A CA 1
ATOM 681 C C . GLN A 1 90 ? 3.878 0.949 -10.742 1.00 76.56 90 GLN A C 1
ATOM 683 O O . GLN A 1 90 ? 3.389 -0.179 -10.726 1.00 76.56 90 GLN A O 1
ATOM 688 N N . LEU A 1 91 ? 4.606 1.387 -11.772 1.00 79.31 91 LEU A N 1
ATOM 689 C CA . LEU A 1 91 ? 4.888 0.592 -12.967 1.00 79.31 91 LEU A CA 1
ATOM 690 C C . LEU A 1 91 ? 6.283 -0.053 -12.952 1.00 79.31 91 LEU A C 1
ATOM 692 O O . LEU A 1 91 ? 6.564 -0.874 -13.830 1.00 79.31 91 LEU A O 1
ATOM 696 N N . ASP A 1 92 ? 7.165 0.301 -12.009 1.00 74.19 92 ASP A N 1
ATOM 697 C CA . ASP A 1 92 ? 8.473 -0.338 -11.883 1.00 74.19 92 ASP A CA 1
ATOM 698 C C . ASP A 1 92 ? 8.411 -1.638 -11.076 1.00 74.19 92 ASP A C 1
ATOM 700 O O . ASP A 1 92 ? 7.993 -1.656 -9.926 1.00 74.19 92 ASP A O 1
ATOM 704 N N . ASN A 1 93 ? 8.926 -2.732 -11.654 1.00 62.25 93 ASN A N 1
ATOM 705 C CA . ASN A 1 93 ? 9.166 -3.983 -10.916 1.00 62.25 93 ASN A CA 1
ATOM 706 C C . ASN A 1 93 ? 10.476 -3.907 -10.097 1.00 62.25 93 ASN A C 1
ATOM 708 O O . ASN A 1 93 ? 11.188 -4.903 -9.971 1.00 62.25 93 ASN A O 1
ATOM 712 N N . GLY A 1 94 ? 10.865 -2.713 -9.630 1.00 57.78 94 GLY A N 1
ATOM 713 C CA . GLY A 1 94 ? 12.008 -2.567 -8.729 1.00 57.78 94 GLY A CA 1
ATOM 714 C C . GLY A 1 94 ? 11.774 -3.362 -7.443 1.00 57.78 94 GLY A C 1
ATOM 715 O O . GLY A 1 94 ? 10.687 -3.887 -7.211 1.00 57.78 94 GLY A O 1
ATOM 716 N N . ARG A 1 95 ? 12.782 -3.417 -6.569 1.00 51.28 95 ARG A N 1
ATOM 717 C CA . ARG A 1 95 ? 12.810 -4.084 -5.242 1.00 51.28 95 ARG A CA 1
ATOM 718 C C . ARG A 1 95 ? 11.637 -3.741 -4.282 1.00 51.28 95 ARG A C 1
ATOM 720 O O . ARG A 1 95 ? 11.613 -4.166 -3.130 1.00 51.28 95 ARG A O 1
ATOM 727 N N . THR A 1 96 ? 10.668 -2.969 -4.754 1.00 50.66 96 THR A N 1
ATOM 728 C CA . THR A 1 96 ? 9.405 -2.539 -4.171 1.00 50.66 96 THR A CA 1
ATOM 729 C C . THR A 1 96 ? 8.362 -3.645 -3.998 1.00 50.66 96 THR A C 1
ATOM 731 O O . THR A 1 96 ? 7.488 -3.451 -3.163 1.00 50.66 96 THR A O 1
ATOM 734 N N . ASP A 1 97 ? 8.423 -4.805 -4.660 1.00 56.72 97 ASP A N 1
ATOM 735 C CA . ASP A 1 97 ? 7.358 -5.819 -4.488 1.00 56.72 97 ASP A CA 1
ATOM 736 C C . ASP A 1 97 ? 7.328 -6.451 -3.085 1.00 56.72 97 ASP A C 1
ATOM 738 O O . ASP A 1 97 ? 6.251 -6.641 -2.528 1.00 56.72 97 ASP A O 1
ATOM 742 N N . ALA A 1 98 ? 8.480 -6.689 -2.450 1.00 60.91 98 ALA A N 1
ATOM 743 C CA . ALA A 1 98 ? 8.508 -7.231 -1.087 1.00 60.91 98 ALA A CA 1
ATOM 744 C C . ALA A 1 98 ? 8.054 -6.189 -0.053 1.00 60.91 98 ALA A C 1
ATOM 746 O O . ALA A 1 98 ? 7.128 -6.433 0.711 1.00 60.91 98 ALA A O 1
ATOM 747 N N . VAL A 1 99 ? 8.635 -4.985 -0.081 1.00 67.31 99 VAL A N 1
ATOM 748 C CA . VAL A 1 99 ? 8.330 -3.936 0.909 1.00 67.31 99 VAL A CA 1
ATOM 749 C C . VAL A 1 99 ? 6.911 -3.392 0.739 1.00 67.31 99 VAL A C 1
ATOM 751 O O . VAL A 1 99 ? 6.253 -3.080 1.726 1.00 67.31 99 VAL A O 1
ATOM 754 N N . THR A 1 100 ? 6.392 -3.275 -0.488 1.00 63.44 100 THR A N 1
ATOM 755 C CA . THR A 1 100 ? 5.000 -2.831 -0.691 1.00 63.44 100 THR A CA 1
ATOM 756 C C . THR A 1 100 ? 3.991 -3.918 -0.344 1.00 63.44 100 THR A C 1
ATOM 758 O O . THR A 1 100 ? 2.937 -3.586 0.202 1.00 63.44 100 THR A O 1
ATOM 761 N N . ALA A 1 101 ? 4.303 -5.196 -0.588 1.00 70.25 101 ALA A N 1
ATOM 762 C CA . ALA A 1 101 ? 3.489 -6.309 -0.109 1.00 70.25 101 ALA A CA 1
ATOM 763 C C . ALA A 1 101 ? 3.498 -6.389 1.423 1.00 70.25 101 ALA A C 1
ATOM 765 O O . ALA A 1 101 ? 2.432 -6.500 2.022 1.00 70.25 101 ALA A O 1
ATOM 766 N N . GLU A 1 102 ? 4.661 -6.234 2.059 1.00 77.62 102 GLU A N 1
ATOM 767 C CA . GLU A 1 102 ? 4.797 -6.167 3.517 1.00 77.62 102 GLU A CA 1
ATOM 768 C C . GLU A 1 102 ? 4.048 -4.963 4.095 1.00 77.62 102 GLU A C 1
ATOM 770 O O . GLU A 1 102 ? 3.277 -5.116 5.036 1.00 77.62 102 GLU A O 1
ATOM 775 N N . LEU A 1 103 ? 4.177 -3.770 3.505 1.00 75.00 103 LEU A N 1
ATOM 776 C CA . LEU A 1 103 ? 3.420 -2.587 3.930 1.00 75.00 103 LEU A CA 1
ATOM 777 C C . LEU A 1 103 ? 1.910 -2.768 3.753 1.00 75.00 103 LEU A C 1
ATOM 779 O O . LEU A 1 103 ? 1.142 -2.265 4.574 1.00 75.00 103 LEU A O 1
ATOM 783 N N . ARG A 1 104 ? 1.462 -3.454 2.694 1.00 73.12 104 ARG A N 1
ATOM 784 C CA . ARG A 1 104 ? 0.044 -3.787 2.498 1.00 73.12 104 ARG A CA 1
ATOM 785 C C . ARG A 1 104 ? -0.428 -4.764 3.576 1.00 73.12 104 ARG A C 1
ATOM 787 O O . ARG A 1 104 ? -1.418 -4.469 4.238 1.00 73.12 104 ARG A O 1
ATOM 794 N N . ALA A 1 105 ? 0.317 -5.842 3.810 1.00 81.12 105 ALA A N 1
ATOM 795 C CA . ALA A 1 105 ? 0.009 -6.838 4.832 1.00 81.12 105 ALA A CA 1
ATOM 796 C C . ALA A 1 105 ? -0.020 -6.225 6.242 1.00 81.12 105 ALA A C 1
ATOM 798 O O . ALA A 1 105 ? -0.961 -6.452 6.995 1.00 81.12 105 ALA A O 1
ATOM 799 N N . LEU A 1 106 ? 0.952 -5.374 6.582 1.00 84.06 106 LEU A N 1
ATOM 800 C CA . LEU A 1 106 ? 0.994 -4.666 7.864 1.00 84.06 106 LEU A CA 1
ATOM 801 C C . LEU A 1 106 ? -0.188 -3.703 8.030 1.00 84.06 106 LEU A C 1
ATOM 803 O O . LEU A 1 106 ? -0.741 -3.587 9.122 1.00 84.06 106 LEU A O 1
ATOM 807 N N . ARG A 1 107 ? -0.609 -3.013 6.962 1.00 81.19 107 ARG A N 1
ATOM 808 C CA . ARG A 1 107 ? -1.795 -2.140 7.000 1.00 81.19 107 ARG A CA 1
ATOM 809 C C . ARG A 1 107 ? -3.083 -2.929 7.206 1.00 81.19 107 ARG A C 1
ATOM 811 O O . ARG A 1 107 ? -3.928 -2.478 7.974 1.00 81.19 107 ARG A O 1
ATOM 818 N N . GLU A 1 108 ? -3.220 -4.082 6.558 1.00 83.75 108 GLU A N 1
ATOM 819 C CA . GLU A 1 108 ? -4.356 -4.988 6.761 1.00 83.75 108 GLU A CA 1
ATOM 820 C C . GLU A 1 108 ? -4.380 -5.525 8.195 1.00 83.75 108 GLU A C 1
ATOM 822 O O . GLU A 1 108 ? -5.389 -5.382 8.882 1.00 83.75 108 GLU A O 1
ATOM 827 N N . GLN A 1 109 ? -3.245 -6.015 8.703 1.00 84.19 109 GLN A N 1
ATOM 828 C CA . GLN A 1 109 ? -3.115 -6.464 10.093 1.00 84.19 109 GLN A CA 1
ATOM 829 C C . GLN A 1 109 ? -3.473 -5.357 11.094 1.00 84.19 109 GLN A C 1
ATOM 831 O O . GLN A 1 109 ? -4.193 -5.596 12.062 1.00 84.19 109 GLN A O 1
ATOM 836 N N . LEU A 1 110 ? -3.018 -4.126 10.856 1.00 86.94 110 LEU A N 1
ATOM 837 C CA . LEU A 1 110 ? -3.331 -2.986 11.715 1.00 86.94 110 LEU A CA 1
ATOM 838 C C . LEU A 1 110 ? -4.817 -2.590 11.640 1.00 86.94 110 LEU A C 1
ATOM 840 O O . LEU A 1 110 ? -5.390 -2.174 12.650 1.00 86.94 110 LEU A O 1
ATOM 844 N N . GLY A 1 111 ? -5.450 -2.737 10.473 1.00 84.19 111 GLY A N 1
ATOM 845 C CA . GLY A 1 111 ? -6.894 -2.576 10.296 1.00 84.19 111 GLY A CA 1
ATOM 846 C C . GLY A 1 111 ? -7.692 -3.601 11.103 1.00 84.19 111 GLY A C 1
ATOM 847 O O . GLY A 1 111 ? -8.572 -3.221 11.877 1.00 84.19 111 GLY A O 1
ATOM 848 N N . ASP A 1 112 ? -7.317 -4.875 11.004 1.00 84.62 112 ASP A N 1
ATOM 849 C CA . ASP A 1 112 ? -7.922 -5.975 11.758 1.00 84.62 112 ASP A CA 1
ATOM 850 C C . ASP A 1 112 ? -7.806 -5.774 13.271 1.00 84.62 112 ASP A C 1
ATOM 852 O O . ASP A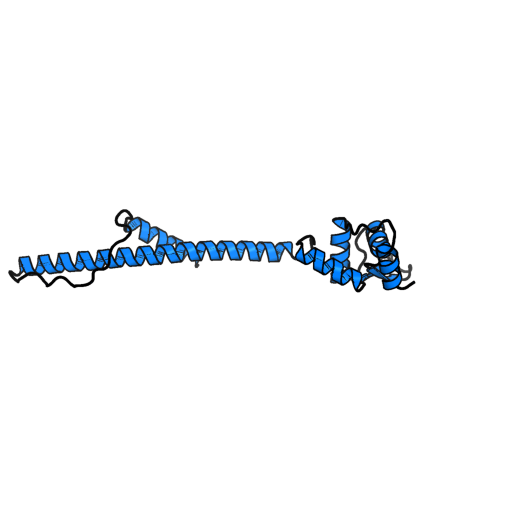 1 112 ? -8.779 -5.948 14.009 1.00 84.62 112 ASP A O 1
ATOM 856 N N . VAL A 1 113 ? -6.616 -5.401 13.749 1.00 85.06 113 VAL A N 1
ATOM 857 C CA . VAL A 1 113 ? -6.373 -5.162 15.178 1.00 85.06 113 VAL A CA 1
ATOM 858 C C . VAL A 1 113 ? -7.204 -3.982 15.677 1.00 85.06 113 VAL A C 1
ATOM 860 O O . VAL A 1 113 ? -7.801 -4.073 16.748 1.00 85.06 113 VAL A O 1
ATOM 863 N N . ARG A 1 114 ? -7.312 -2.892 14.904 1.00 86.25 114 ARG A N 1
ATOM 864 C CA . ARG A 1 114 ? -8.166 -1.747 15.265 1.00 86.25 114 ARG A CA 1
ATOM 865 C C . ARG A 1 114 ? -9.642 -2.121 15.336 1.00 86.25 114 ARG A C 1
ATOM 867 O O . ARG A 1 114 ? -10.315 -1.706 16.278 1.00 86.25 114 ARG A O 1
ATOM 874 N N . ALA A 1 115 ? -10.137 -2.898 14.373 1.00 80.44 115 ALA A N 1
ATOM 875 C CA . ALA A 1 115 ? -11.522 -3.356 14.369 1.00 80.44 115 ALA A CA 1
ATOM 876 C C . ALA A 1 115 ? -11.824 -4.218 15.605 1.00 80.44 115 ALA A C 1
ATOM 878 O O . ALA A 1 115 ? -12.804 -3.972 16.307 1.00 80.44 115 ALA A O 1
ATOM 879 N N . LEU A 1 116 ? -10.937 -5.164 15.928 1.00 86.12 116 LEU A N 1
ATOM 880 C CA . LEU A 1 116 ? -11.074 -6.008 17.116 1.00 86.12 116 LEU A CA 1
ATOM 881 C C . LEU A 1 116 ? -10.983 -5.205 18.423 1.00 86.12 116 LEU A C 1
ATOM 883 O O . LEU A 1 116 ? -11.786 -5.420 19.326 1.00 86.12 116 LEU A O 1
ATOM 887 N N . ALA A 1 117 ? -10.054 -4.251 18.525 1.00 85.62 117 ALA A N 1
ATOM 888 C CA . ALA A 1 117 ? -9.929 -3.390 19.702 1.00 85.62 117 ALA A CA 1
ATOM 889 C C . ALA A 1 117 ? -11.186 -2.533 19.925 1.00 85.62 117 ALA A C 1
ATOM 891 O O . ALA A 1 117 ? -11.654 -2.398 21.055 1.00 85.62 117 ALA A O 1
ATOM 892 N N . SER A 1 118 ? -11.764 -1.989 18.849 1.00 84.69 118 SER A N 1
ATOM 893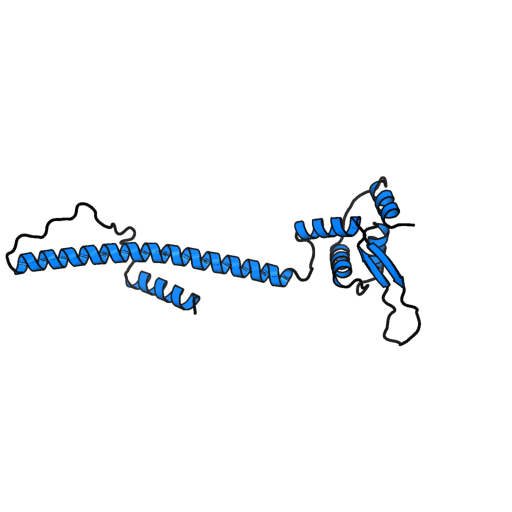 C CA . SER A 1 118 ? -13.032 -1.256 18.916 1.00 84.69 118 SER A CA 1
ATOM 894 C C . SER A 1 118 ? -14.178 -2.146 19.400 1.00 84.69 118 SER A C 1
ATOM 896 O O . SER A 1 118 ? -14.993 -1.696 20.205 1.00 84.69 118 SER A O 1
ATOM 898 N N . GLN A 1 119 ? -14.232 -3.401 18.944 1.00 85.50 119 GLN A N 1
ATOM 899 C CA . GLN A 1 119 ? -15.246 -4.353 19.393 1.00 85.50 119 GLN A CA 1
ATOM 900 C C . GLN A 1 119 ? -15.093 -4.675 20.882 1.00 85.50 119 GLN A C 1
ATOM 902 O O . GLN A 1 119 ? -16.065 -4.596 21.624 1.00 85.50 119 GLN A O 1
ATOM 907 N N . LEU A 1 120 ? -13.870 -4.946 21.343 1.00 87.75 120 LEU A N 1
ATOM 908 C CA . LEU A 1 120 ? -13.606 -5.243 22.752 1.00 87.75 120 LEU A CA 1
ATOM 909 C C . LEU A 1 120 ? -13.918 -4.082 23.681 1.00 87.75 120 LEU A C 1
ATOM 911 O O . LEU A 1 120 ? -14.406 -4.299 24.785 1.00 87.75 120 LEU A O 1
ATOM 915 N N . LEU A 1 121 ? -13.644 -2.852 23.251 1.00 89.19 121 LEU A N 1
ATOM 916 C CA . LEU A 1 121 ? -14.042 -1.679 24.018 1.00 89.19 121 LEU A CA 1
ATOM 917 C C . LEU A 1 121 ? -15.562 -1.632 24.183 1.00 89.19 121 LEU A C 1
ATOM 919 O O . LEU A 1 121 ? -16.030 -1.376 25.290 1.00 89.19 121 LEU A O 1
ATOM 923 N N . SER A 1 122 ? -16.321 -1.911 23.120 1.00 86.56 122 SER A N 1
ATOM 924 C CA . SER A 1 122 ? -17.782 -2.004 23.204 1.00 86.56 122 SER A CA 1
ATOM 925 C C . SER A 1 122 ? -18.215 -3.107 24.170 1.00 86.56 122 SER A C 1
ATOM 927 O O . SER A 1 122 ? -18.975 -2.842 25.096 1.00 86.56 122 SER A O 1
ATOM 929 N N . ASP A 1 123 ? -17.655 -4.305 24.020 1.00 87.00 123 ASP A N 1
ATOM 930 C CA . ASP A 1 123 ? -17.973 -5.458 24.864 1.00 87.00 123 ASP A CA 1
ATOM 931 C C . ASP A 1 123 ? -17.642 -5.193 26.340 1.00 87.00 123 ASP A C 1
ATOM 933 O O . ASP A 1 123 ? -18.401 -5.558 27.234 1.00 87.00 123 ASP A O 1
ATOM 937 N N . HIS A 1 124 ? -16.530 -4.507 26.617 1.00 89.31 124 HIS A N 1
ATOM 938 C CA . HIS A 1 124 ? -16.151 -4.100 27.967 1.00 89.31 124 HIS A CA 1
ATOM 939 C C . HIS A 1 124 ? -17.165 -3.121 28.569 1.00 89.31 124 HIS A C 1
ATOM 941 O O . HIS A 1 124 ? -17.525 -3.258 29.739 1.00 89.31 124 HIS A O 1
ATOM 947 N N . TRP A 1 125 ? -17.651 -2.147 27.792 1.00 88.50 125 TRP A N 1
ATOM 948 C CA . TRP A 1 125 ? -18.709 -1.239 28.246 1.00 88.50 125 TRP A CA 1
ATOM 949 C C . TRP A 1 125 ? -19.997 -1.990 28.590 1.00 88.50 125 TRP A C 1
ATOM 951 O O . TRP A 1 125 ? -20.590 -1.721 29.638 1.00 88.50 125 TRP A O 1
ATOM 961 N N . ASP A 1 126 ? -20.390 -2.950 27.757 1.00 88.38 126 ASP A N 1
ATOM 962 C CA . ASP A 1 126 ? -21.594 -3.758 27.963 1.00 88.38 126 ASP A CA 1
ATOM 963 C C . ASP A 1 126 ? -21.443 -4.686 29.179 1.00 88.38 126 ASP A C 1
ATOM 965 O O . ASP A 1 126 ? -22.310 -4.725 30.056 1.00 88.38 126 ASP A O 1
ATOM 969 N N . MET A 1 127 ? -20.294 -5.354 29.320 1.00 88.19 127 MET A N 1
ATOM 970 C CA . MET A 1 127 ? -19.947 -6.146 30.506 1.00 88.19 127 MET A CA 1
ATOM 971 C C . MET A 1 127 ? -19.987 -5.303 31.781 1.00 88.19 127 MET A C 1
ATOM 973 O O . MET A 1 127 ? -20.568 -5.721 32.784 1.00 88.19 127 MET A O 1
ATOM 977 N N . HIS A 1 128 ? -19.405 -4.104 31.750 1.00 90.56 128 HIS A N 1
ATOM 978 C CA . HIS A 1 128 ? -19.394 -3.200 32.893 1.00 90.56 128 HIS A CA 1
ATOM 979 C C . HIS A 1 128 ? -20.815 -2.746 33.256 1.00 90.56 128 HIS A C 1
ATOM 981 O O . HIS A 1 128 ? -21.164 -2.697 34.434 1.00 90.56 128 HIS A O 1
ATOM 987 N N . ALA A 1 129 ? -21.671 -2.479 32.264 1.00 88.25 129 ALA A N 1
ATOM 988 C CA . ALA A 1 129 ? -23.081 -2.177 32.498 1.00 88.25 129 ALA A CA 1
ATOM 989 C C . ALA A 1 129 ? -23.811 -3.339 33.197 1.00 88.25 129 ALA A C 1
ATOM 991 O O . ALA A 1 129 ? -24.522 -3.110 34.176 1.00 88.25 129 ALA A O 1
ATOM 992 N N . ARG A 1 130 ? -23.584 -4.584 32.756 1.00 89.31 130 ARG A N 1
ATOM 993 C CA . ARG A 1 130 ? -24.175 -5.792 33.363 1.00 89.31 130 ARG A CA 1
ATOM 994 C C . ARG A 1 130 ? -23.685 -6.044 34.786 1.00 89.31 130 ARG A C 1
ATOM 996 O O . ARG A 1 130 ? -24.478 -6.386 35.661 1.00 89.31 130 ARG A O 1
ATOM 1003 N N . VAL A 1 131 ? -22.391 -5.864 35.044 1.00 90.88 131 VAL A N 1
ATOM 1004 C CA . VAL A 1 131 ? -21.822 -6.010 36.393 1.00 90.88 131 VAL A CA 1
ATOM 1005 C C . VAL A 1 131 ? -22.411 -4.967 37.339 1.00 90.88 131 VAL A C 1
ATOM 1007 O O . VAL A 1 131 ? -22.780 -5.290 38.465 1.00 90.88 131 VAL A O 1
ATOM 1010 N N . GLU A 1 132 ? -22.551 -3.722 36.890 1.00 89.75 132 GLU A N 1
ATOM 1011 C CA . GLU A 1 132 ? -23.161 -2.676 37.710 1.00 89.75 132 GLU A CA 1
ATOM 1012 C C . GLU A 1 132 ? -24.655 -2.913 37.962 1.00 89.75 132 GLU A C 1
ATOM 1014 O O . GLU A 1 132 ? -25.135 -2.596 39.048 1.00 89.75 132 GLU A O 1
ATOM 1019 N N . GLU A 1 133 ? -25.392 -3.506 37.020 1.00 88.94 133 GLU A N 1
ATOM 1020 C CA . GLU A 1 133 ? -26.794 -3.871 37.260 1.00 88.94 133 GLU A CA 1
ATOM 1021 C C . GLU A 1 133 ? -26.920 -5.050 38.235 1.00 88.94 133 GLU A C 1
ATOM 1023 O O . GLU A 1 133 ? -27.634 -4.945 39.230 1.00 88.94 133 GLU A O 1
ATOM 1028 N N . THR A 1 134 ? -26.145 -6.120 38.046 1.00 89.44 134 THR A N 1
ATOM 1029 C CA . THR A 1 134 ? -26.163 -7.286 38.952 1.00 89.44 134 THR A CA 1
ATOM 1030 C C . THR A 1 134 ? -25.729 -6.936 40.378 1.00 89.44 134 THR A C 1
ATOM 1032 O O . THR A 1 134 ? -26.317 -7.425 41.343 1.00 89.44 134 THR A O 1
ATOM 1035 N N . LYS A 1 135 ? -24.756 -6.028 40.556 1.00 89.81 135 LYS A N 1
ATOM 1036 C CA . LYS A 1 135 ? -24.401 -5.489 41.883 1.00 89.81 135 LYS A CA 1
ATOM 1037 C C . LYS A 1 135 ? -25.574 -4.778 42.557 1.00 89.81 135 LYS A C 1
ATOM 1039 O O . LYS A 1 135 ? -25.734 -4.897 43.771 1.00 89.81 135 LYS A O 1
ATOM 1044 N N . ARG A 1 136 ? -26.381 -4.031 41.798 1.00 86.62 136 ARG A N 1
ATOM 1045 C CA . ARG A 1 136 ? -27.556 -3.329 42.340 1.00 86.62 136 ARG A CA 1
ATOM 1046 C C . ARG A 1 136 ? -28.655 -4.299 42.728 1.00 86.62 136 ARG A C 1
ATOM 1048 O O . ARG A 1 136 ? -29.228 -4.136 43.798 1.00 86.62 136 ARG A O 1
ATOM 1055 N N . GLU A 1 137 ? -28.926 -5.295 41.893 1.00 89.12 137 GLU A N 1
ATOM 1056 C CA . GLU A 1 137 ? -29.890 -6.351 42.206 1.00 89.12 137 GLU A CA 1
ATOM 1057 C C . GLU A 1 137 ? -29.483 -7.096 43.481 1.00 89.12 137 GLU A C 1
ATOM 1059 O O . GLU A 1 137 ? -30.293 -7.253 44.390 1.00 89.12 137 GLU A O 1
ATOM 1064 N N . ALA A 1 138 ? -28.202 -7.453 43.614 1.00 89.94 138 ALA A N 1
ATOM 1065 C CA . ALA A 1 138 ? -27.679 -8.086 44.822 1.00 89.94 138 ALA A CA 1
ATOM 1066 C C . ALA A 1 138 ? -27.796 -7.188 46.067 1.00 89.94 138 ALA A C 1
ATOM 1068 O O . ALA A 1 138 ? -28.102 -7.680 47.153 1.00 89.94 138 ALA A O 1
ATOM 1069 N N . ALA A 1 139 ? -27.562 -5.879 45.931 1.00 88.00 139 ALA A N 1
ATOM 1070 C CA . ALA A 1 139 ? -27.739 -4.927 47.026 1.00 88.00 139 ALA A CA 1
ATOM 1071 C C . ALA A 1 139 ? -29.214 -4.787 47.434 1.00 88.00 139 ALA A C 1
ATOM 1073 O O . ALA A 1 139 ? -29.512 -4.774 48.623 1.00 88.00 139 ALA A O 1
ATOM 1074 N N . ALA A 1 140 ? -30.133 -4.734 46.466 1.00 87.69 140 ALA A N 1
ATOM 1075 C CA . ALA A 1 140 ? -31.567 -4.686 46.734 1.00 87.69 140 ALA A CA 1
ATOM 1076 C C . ALA A 1 140 ? -32.049 -5.953 47.456 1.00 87.69 140 ALA A C 1
ATOM 1078 O O . ALA A 1 140 ? -32.695 -5.842 48.492 1.00 87.69 140 ALA A O 1
ATOM 1079 N N . LEU A 1 141 ? -31.650 -7.136 46.977 1.00 89.56 141 LEU A N 1
ATOM 1080 C CA . LEU A 1 141 ? -31.972 -8.416 47.617 1.00 89.56 141 LEU A CA 1
ATOM 108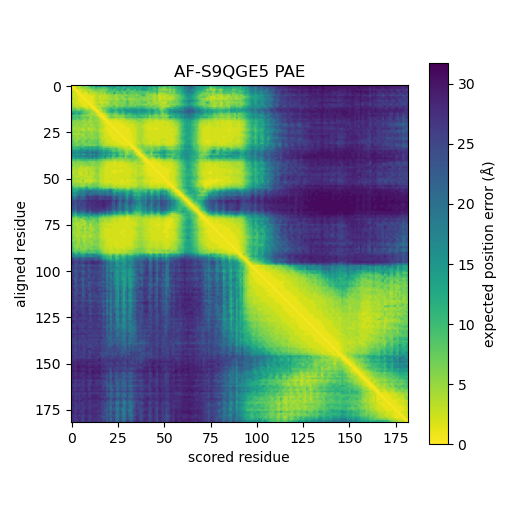1 C C . LEU A 1 141 ? -31.409 -8.516 49.042 1.00 89.56 141 LEU A C 1
ATOM 1083 O O . LEU A 1 141 ? -32.059 -9.073 49.919 1.00 89.56 141 LEU A O 1
ATOM 1087 N N . ARG A 1 142 ? -30.213 -7.971 49.295 1.00 91.50 142 ARG A N 1
ATOM 1088 C CA . ARG A 1 142 ? -29.647 -7.893 50.652 1.00 91.50 142 ARG A CA 1
ATOM 1089 C C . ARG A 1 142 ? -30.487 -7.016 51.573 1.00 91.50 142 ARG A C 1
ATOM 1091 O O . ARG A 1 142 ? -30.852 -7.478 52.643 1.00 91.50 142 ARG A O 1
ATOM 1098 N N . CYS A 1 143 ? -30.846 -5.807 51.140 1.00 88.31 143 CYS A N 1
ATOM 1099 C CA . CYS A 1 143 ? -31.720 -4.937 51.928 1.00 88.31 143 CYS A CA 1
ATOM 1100 C C . CYS A 1 143 ? -33.079 -5.601 52.200 1.00 88.31 143 CYS A C 1
ATOM 1102 O O . CYS A 1 143 ? -33.559 -5.549 53.325 1.00 88.31 143 CYS A O 1
ATOM 1104 N N . GLU A 1 144 ? -33.664 -6.289 51.213 1.00 89.12 144 GLU A N 1
ATOM 1105 C CA . GLU A 1 144 ? -34.909 -7.049 51.399 1.00 89.12 144 GLU A CA 1
ATOM 1106 C C . GLU A 1 144 ? -34.772 -8.161 52.450 1.00 89.12 144 GLU A C 1
ATOM 1108 O O . GLU A 1 144 ? -35.663 -8.324 53.284 1.00 89.12 144 GLU A O 1
ATOM 1113 N N . LEU A 1 145 ? -33.660 -8.904 52.438 1.00 90.12 145 LEU A N 1
ATOM 1114 C CA . LEU A 1 145 ? -33.376 -9.950 53.426 1.00 90.12 145 LEU A CA 1
ATOM 1115 C C . LEU A 1 145 ? -33.138 -9.383 54.832 1.00 90.12 145 LEU A C 1
ATOM 1117 O O . LEU A 1 145 ? -33.582 -9.983 55.810 1.00 90.12 145 LEU A O 1
ATOM 1121 N N . ASP A 1 146 ? -32.476 -8.232 54.925 1.00 89.81 146 ASP A N 1
ATOM 1122 C CA . ASP A 1 146 ? -32.155 -7.561 56.188 1.00 89.81 146 ASP A CA 1
ATOM 1123 C C . ASP A 1 146 ? -33.329 -6.705 56.720 1.00 89.81 146 ASP A C 1
ATOM 1125 O O . ASP A 1 146 ? -33.268 -6.173 57.829 1.00 89.81 146 ASP A O 1
ATOM 1129 N N . GLY A 1 147 ? -34.426 -6.588 55.958 1.00 87.56 147 GLY A N 1
ATOM 1130 C CA . GLY A 1 147 ? -35.591 -5.763 56.298 1.00 87.56 147 GLY A CA 1
ATOM 1131 C C . GLY A 1 147 ? -35.347 -4.253 56.168 1.00 87.56 147 GLY A C 1
ATOM 1132 O O . GLY A 1 147 ? -36.123 -3.450 56.690 1.00 87.56 147 GLY A O 1
ATOM 1133 N N . GLU A 1 148 ? -34.276 -3.860 55.482 1.00 87.56 148 GLU A N 1
ATOM 1134 C CA . GLU A 1 148 ? -33.899 -2.475 55.222 1.00 87.56 148 GLU A CA 1
ATOM 1135 C C . GLU A 1 148 ? -34.561 -1.930 53.940 1.00 87.56 148 GLU A C 1
ATOM 1137 O O . GLU A 1 148 ? -34.855 -2.676 53.001 1.00 87.56 148 GLU A O 1
ATOM 1142 N N . PRO A 1 149 ? -34.804 -0.608 53.848 1.00 80.12 149 PRO A N 1
ATOM 1143 C CA . PRO A 1 149 ? -35.330 -0.000 52.632 1.00 80.12 149 PRO A CA 1
ATOM 1144 C C . PRO A 1 149 ? -34.341 -0.129 51.463 1.00 80.12 149 PRO A C 1
ATOM 1146 O O . PRO A 1 149 ? -33.135 0.049 51.621 1.00 80.12 149 PRO A O 1
ATOM 1149 N N . ALA A 1 150 ? -34.871 -0.392 50.266 1.00 78.69 150 ALA A N 1
ATOM 1150 C CA . ALA A 1 150 ? -34.066 -0.589 49.064 1.00 78.69 150 ALA A CA 1
ATOM 1151 C C . ALA A 1 150 ? -33.157 0.621 48.746 1.00 78.69 150 ALA A C 1
ATOM 1153 O O . ALA A 1 150 ? -33.561 1.777 48.932 1.00 78.69 150 ALA A O 1
ATOM 1154 N N . PRO A 1 151 ? -31.950 0.384 48.197 1.00 79.12 151 PRO A N 1
ATOM 1155 C CA . PRO A 1 151 ? -31.000 1.447 47.902 1.00 79.12 151 PRO A CA 1
ATOM 1156 C C . PRO A 1 151 ? -31.515 2.400 46.811 1.00 79.12 151 PRO A C 1
ATOM 1158 O O . PRO A 1 151 ? -32.139 1.994 45.825 1.00 79.12 151 PRO A O 1
ATOM 1161 N N . SER A 1 152 ? -31.210 3.692 46.972 1.00 79.75 152 SER A N 1
ATOM 1162 C CA . SER A 1 152 ? -31.601 4.743 46.024 1.00 79.75 152 SER A CA 1
ATOM 1163 C C . SER A 1 152 ? -31.000 4.507 44.633 1.00 79.75 152 SER A C 1
ATOM 1165 O O . SER A 1 152 ? -29.811 4.215 44.483 1.00 79.75 152 SER A O 1
ATOM 1167 N N . ARG A 1 153 ? -31.827 4.645 43.590 1.00 79.12 153 ARG A N 1
ATOM 1168 C CA . ARG A 1 153 ? -31.415 4.434 42.195 1.00 79.12 153 ARG A CA 1
ATOM 1169 C C . ARG A 1 153 ? -30.561 5.619 41.710 1.00 79.12 153 ARG A C 1
ATOM 1171 O O . ARG A 1 153 ? -31.009 6.758 41.824 1.00 79.12 153 ARG A O 1
ATOM 1178 N N . PRO A 1 154 ? -29.380 5.384 41.109 1.00 78.38 154 PRO A N 1
ATOM 1179 C CA . PRO A 1 154 ? -28.538 6.465 40.607 1.00 78.38 154 PRO A CA 1
ATOM 1180 C C . PRO A 1 154 ? -29.168 7.170 39.398 1.00 78.38 154 PRO A C 1
ATOM 1182 O O . PRO A 1 154 ? -29.870 6.550 38.595 1.00 78.38 154 PRO A O 1
ATOM 1185 N N . MET A 1 155 ? -28.858 8.462 39.255 1.00 79.81 155 MET A N 1
ATOM 1186 C CA . MET A 1 155 ? -29.379 9.339 38.196 1.00 79.81 155 MET A CA 1
ATOM 1187 C C . MET A 1 155 ? -28.836 8.996 36.799 1.00 79.81 155 MET A C 1
ATOM 1189 O O . MET A 1 155 ? -29.516 9.219 35.803 1.00 79.81 155 MET A O 1
ATOM 1193 N N . VAL A 1 156 ? -27.628 8.428 36.715 1.00 80.50 156 VAL A N 1
ATOM 1194 C CA . VAL A 1 156 ? -27.011 7.987 35.456 1.00 80.50 156 VAL A CA 1
ATOM 1195 C C . VAL A 1 156 ? -26.745 6.491 35.528 1.00 80.50 156 VAL A C 1
ATOM 1197 O O . VAL A 1 156 ? -26.156 5.997 36.491 1.00 80.50 156 VAL A O 1
ATOM 1200 N N . ARG A 1 157 ? -27.178 5.767 34.493 1.00 80.06 157 ARG A N 1
ATOM 1201 C CA . ARG A 1 157 ? -26.955 4.329 34.348 1.00 80.06 157 ARG A CA 1
ATOM 1202 C C . ARG A 1 157 ? -26.138 4.051 33.103 1.00 80.06 157 ARG A C 1
ATOM 1204 O O . ARG A 1 157 ? -26.375 4.629 32.044 1.00 80.06 157 ARG A O 1
ATOM 1211 N N . LEU A 1 158 ? -25.209 3.121 33.246 1.00 84.38 158 LEU A N 1
ATOM 1212 C CA . LEU A 1 158 ? -24.568 2.490 32.109 1.00 84.38 158 LEU A CA 1
ATOM 1213 C C . LEU A 1 158 ? -25.616 1.660 31.379 1.00 84.38 158 LEU A C 1
ATOM 1215 O O . LEU A 1 158 ? -26.385 0.936 32.012 1.00 84.38 158 LEU A O 1
ATOM 1219 N N . LYS A 1 159 ? -25.668 1.817 30.061 1.00 83.75 159 LYS A N 1
ATOM 1220 C CA . LYS A 1 159 ? -26.600 1.094 29.209 1.00 83.75 159 LYS A CA 1
ATOM 1221 C C . LYS A 1 159 ? -25.829 0.019 28.465 1.00 83.75 159 LYS A C 1
ATOM 1223 O O . LYS A 1 159 ? -24.903 0.356 27.733 1.00 83.75 159 LYS A O 1
ATOM 1228 N N . ASP A 1 160 ? -26.260 -1.223 28.640 1.00 86.75 160 ASP A N 1
ATOM 1229 C CA . ASP A 1 160 ? -25.869 -2.327 27.772 1.00 86.75 160 ASP A CA 1
ATOM 1230 C C . ASP A 1 160 ? -26.456 -2.079 26.377 1.00 86.75 160 ASP A C 1
ATOM 1232 O O . ASP A 1 160 ? -27.673 -1.919 26.214 1.00 86.75 160 ASP A O 1
ATOM 1236 N N . ARG A 1 161 ? -25.577 -1.929 25.389 1.00 83.06 161 ARG A N 1
ATOM 1237 C CA . ARG A 1 161 ? -25.944 -1.650 23.999 1.00 83.06 161 ARG A CA 1
ATOM 1238 C C . ARG A 1 161 ? -26.232 -2.928 23.221 1.00 83.06 161 ARG A C 1
ATOM 1240 O O . ARG A 1 161 ? -26.962 -2.839 22.236 1.00 83.06 161 ARG A O 1
ATOM 1247 N N . HIS A 1 162 ? -25.711 -4.065 23.680 1.00 83.31 162 HIS A N 1
ATOM 1248 C CA . HIS A 1 162 ? -25.768 -5.355 22.999 1.00 83.31 162 HIS A CA 1
ATOM 1249 C C . HIS A 1 162 ? -26.179 -6.487 23.955 1.00 83.31 162 HIS A C 1
ATOM 1251 O O . HIS A 1 162 ? -25.395 -7.412 24.202 1.00 83.31 162 HIS A O 1
ATOM 1257 N N . PRO A 1 163 ? -27.415 -6.465 24.494 1.00 80.44 163 PRO A N 1
ATOM 1258 C CA . PRO A 1 163 ? -27.902 -7.491 25.420 1.00 80.44 163 PRO A CA 1
ATOM 1259 C C . PRO A 1 163 ? -27.917 -8.901 24.809 1.00 80.44 163 PRO A C 1
ATOM 1261 O O . PRO A 1 163 ? -27.823 -9.890 25.533 1.00 80.44 163 PRO A O 1
ATOM 1264 N N . GLU A 1 164 ? -28.000 -9.005 23.482 1.00 84.75 164 GLU A N 1
ATOM 1265 C CA . GLU A 1 164 ? -27.978 -10.260 22.733 1.00 84.75 164 GLU A CA 1
ATOM 1266 C C . GLU A 1 164 ? -26.634 -10.998 22.794 1.00 84.75 164 GLU A C 1
ATOM 1268 O O . GLU A 1 164 ? -26.610 -12.219 22.641 1.00 84.75 164 GLU A O 1
ATOM 1273 N N . ARG A 1 165 ? -25.514 -10.296 23.029 1.00 80.38 165 ARG A N 1
ATOM 1274 C CA . ARG A 1 165 ? -24.194 -10.939 23.094 1.00 80.38 165 ARG A CA 1
ATOM 1275 C C . ARG A 1 165 ? -24.000 -11.625 24.433 1.00 80.38 165 ARG A C 1
ATOM 1277 O O . ARG A 1 165 ? -24.181 -11.025 25.495 1.00 80.38 165 ARG A O 1
ATOM 1284 N N . THR A 1 166 ? -23.563 -12.875 24.409 1.00 85.19 166 THR A N 1
ATOM 1285 C CA . THR A 1 166 ? -23.293 -13.630 25.637 1.00 85.19 166 THR A CA 1
ATOM 1286 C C . THR A 1 166 ? -21.915 -13.301 26.216 1.00 85.19 166 THR A C 1
ATOM 1288 O O . THR A 1 166 ? -20.978 -12.949 25.500 1.00 85.19 166 THR A O 1
ATOM 1291 N N . ILE A 1 167 ? -21.757 -13.475 27.534 1.00 81.81 167 ILE A N 1
ATOM 1292 C CA . ILE A 1 167 ? -20.458 -13.327 28.222 1.00 81.81 167 ILE A CA 1
ATOM 1293 C C . ILE A 1 167 ? -19.404 -14.242 27.586 1.00 81.81 167 ILE A C 1
ATOM 1295 O O . ILE A 1 167 ? -18.277 -13.824 27.339 1.00 81.81 167 ILE A O 1
ATOM 1299 N N . ALA A 1 168 ? -19.797 -15.470 27.241 1.00 82.88 168 ALA A N 1
ATOM 1300 C CA . ALA A 1 168 ? -18.924 -16.451 26.608 1.00 82.88 168 ALA A CA 1
ATOM 1301 C C . ALA A 1 168 ? -18.455 -16.041 25.198 1.00 82.88 168 ALA A C 1
ATOM 1303 O O . ALA A 1 168 ? -17.372 -16.437 24.772 1.00 82.88 168 ALA A O 1
ATOM 1304 N N . GLU A 1 169 ? -19.248 -15.277 24.445 1.00 83.50 169 GLU A N 1
ATOM 1305 C CA . GLU A 1 169 ? -18.833 -14.719 23.149 1.00 83.50 169 GLU A CA 1
ATOM 1306 C C . GLU A 1 169 ? -17.836 -13.579 23.331 1.00 83.50 169 GLU A C 1
ATOM 1308 O O . GLU A 1 169 ? -16.769 -13.612 22.724 1.00 83.50 169 GLU A O 1
ATOM 1313 N N . MET A 1 170 ? -18.122 -12.648 24.242 1.00 83.56 170 MET A N 1
ATOM 1314 C CA . MET A 1 170 ? -17.219 -11.536 24.554 1.00 83.56 170 MET A CA 1
ATOM 1315 C C . MET A 1 170 ? -15.867 -12.030 25.099 1.00 83.56 170 MET A C 1
ATOM 1317 O O . MET A 1 170 ? -14.809 -11.551 24.693 1.00 83.56 170 MET A O 1
ATOM 1321 N N . SER A 1 171 ? -15.867 -13.057 25.959 1.00 83.44 171 SER A N 1
ATOM 1322 C CA . SER A 1 171 ? -14.629 -13.680 26.454 1.00 83.44 171 SER A CA 1
ATOM 1323 C C . SER A 1 171 ? -13.831 -14.387 25.351 1.00 83.44 171 SER A C 1
ATOM 1325 O O . SER A 1 171 ? -12.600 -14.367 25.376 1.00 83.44 171 SER A O 1
ATOM 1327 N N . ARG A 1 172 ? -14.503 -14.999 24.364 1.00 85.75 172 ARG A N 1
ATOM 1328 C CA . ARG A 1 172 ? -13.827 -15.615 23.209 1.00 85.75 172 ARG A CA 1
ATOM 1329 C C . ARG A 1 172 ? -13.154 -14.570 22.325 1.00 85.75 172 ARG A C 1
ATOM 1331 O O . ARG A 1 172 ? -12.028 -14.797 21.883 1.00 85.75 172 ARG A O 1
ATOM 1338 N N . ASP A 1 173 ? -13.803 -13.433 22.102 1.00 82.12 173 ASP A N 1
ATOM 1339 C CA . ASP A 1 173 ? -13.225 -12.339 21.320 1.00 82.12 173 ASP A CA 1
ATOM 1340 C C . ASP A 1 173 ? -12.012 -11.713 22.020 1.00 82.12 173 ASP A C 1
ATOM 1342 O O . ASP A 1 173 ? -11.005 -11.427 21.366 1.00 82.12 173 ASP A O 1
ATOM 1346 N N . ALA A 1 174 ? -12.051 -11.599 23.352 1.00 81.56 174 ALA A N 1
ATOM 1347 C CA . ALA A 1 174 ? -10.911 -11.145 24.148 1.00 81.56 174 ALA A CA 1
ATOM 1348 C C . ALA A 1 174 ? -9.711 -12.095 24.015 1.00 81.56 174 ALA A C 1
ATOM 1350 O O . ALA A 1 174 ? -8.606 -11.663 23.681 1.00 81.56 174 ALA A O 1
ATOM 1351 N N . ALA A 1 175 ? -9.943 -13.403 24.166 1.00 85.12 175 ALA A N 1
ATOM 1352 C CA . ALA A 1 175 ? -8.905 -14.418 23.996 1.00 85.12 175 ALA A CA 1
ATOM 1353 C C . ALA A 1 175 ? -8.323 -14.434 22.570 1.00 85.12 175 ALA A C 1
ATOM 1355 O O . ALA A 1 175 ? -7.121 -14.630 22.378 1.00 85.12 175 ALA A O 1
ATOM 1356 N N . ARG A 1 176 ? -9.157 -14.189 21.550 1.00 81.94 176 ARG A N 1
ATOM 1357 C CA . ARG A 1 176 ? -8.717 -14.106 20.150 1.00 81.94 176 ARG A CA 1
ATOM 1358 C C . ARG A 1 176 ? -7.776 -12.924 19.908 1.00 81.94 176 ARG A C 1
ATOM 1360 O O . ARG A 1 176 ? -6.853 -13.053 19.106 1.00 81.94 176 ARG A O 1
ATOM 1367 N N . LEU A 1 177 ? -7.996 -11.790 20.573 1.00 78.12 177 LEU A N 1
ATOM 1368 C CA . LEU A 1 177 ? -7.104 -10.635 20.474 1.00 78.12 177 LEU A CA 1
ATOM 1369 C C . LEU A 1 177 ? -5.776 -10.886 21.195 1.00 78.12 177 LEU A C 1
ATOM 1371 O O . LEU A 1 177 ? -4.725 -10.615 20.619 1.00 78.12 177 LEU A O 1
ATOM 1375 N N . GLU A 1 178 ? -5.802 -11.465 22.399 1.00 81.94 178 GLU A N 1
ATOM 1376 C CA . GLU A 1 178 ? -4.571 -11.850 23.105 1.00 81.94 178 GLU A CA 1
ATOM 1377 C C . GLU A 1 178 ? -3.710 -12.810 22.276 1.00 81.94 178 GLU A C 1
ATOM 1379 O O . GLU A 1 178 ? -2.489 -12.669 22.238 1.00 81.94 178 GLU A O 1
ATOM 1384 N N . ALA A 1 179 ? -4.338 -13.750 21.566 1.00 83.50 179 ALA A N 1
ATOM 1385 C CA . ALA A 1 179 ? -3.643 -14.670 20.671 1.00 83.50 179 ALA A CA 1
ATOM 1386 C C . ALA A 1 179 ? -3.047 -13.989 19.426 1.00 83.50 179 ALA A C 1
ATOM 1388 O O . ALA A 1 179 ? -2.087 -14.505 18.869 1.00 83.50 179 ALA A O 1
ATOM 1389 N N . LYS A 1 180 ? -3.596 -12.851 18.978 1.00 77.38 180 LYS A N 1
ATOM 1390 C CA . LYS A 1 180 ? -3.055 -12.068 17.850 1.00 77.38 180 LYS A CA 1
ATOM 1391 C C . LYS A 1 180 ? -1.922 -11.113 18.254 1.00 77.38 180 LYS A C 1
ATOM 1393 O O . LYS A 1 180 ? -1.242 -10.598 17.373 1.00 77.38 180 LYS A O 1
ATOM 1398 N N . LEU A 1 181 ? -1.767 -10.826 19.549 1.00 71.50 181 LEU A N 1
ATOM 1399 C CA . LEU A 1 181 ? -0.747 -9.916 20.086 1.00 71.50 181 LEU A CA 1
ATOM 1400 C C . LEU A 1 181 ? 0.519 -10.635 20.584 1.00 71.50 181 LEU A C 1
ATOM 1402 O O . LEU A 1 181 ? 1.517 -9.963 20.845 1.00 71.50 181 LEU A O 1
ATOM 1406 N N . LYS A 1 182 ? 0.467 -11.962 20.745 1.00 65.75 182 LYS A N 1
ATOM 1407 C CA . LYS A 1 182 ? 1.609 -12.830 21.076 1.00 65.75 182 LYS A CA 1
ATOM 1408 C C . LYS A 1 182 ? 2.279 -13.345 19.810 1.00 65.75 182 LYS A C 1
ATOM 1410 O O . LYS A 1 182 ? 3.521 -13.471 19.847 1.00 65.75 182 LYS A O 1
#

Radius of gyration: 34.36 Å; Cα contacts (8 Å, |Δi|>4): 159; chains: 1; bounding box: 76×34×92 Å

Foldseek 3Di:
DALVVLLVCQCPPPPNDPDADLLLLQVLLCCVPPQWPPDDPVSVVVCSNNSQKDFDDFAPPDDDPPCPRTGGMHGDPNNVVVNVVCVVVVSYPPVCPVVVVVVVVVVVLVVVLVVLVVVLVLVVLLVVLVVVVVVQVVQQVVCVVVVHDRDDDDPDGRDNPCPVDDPVNSVVSVVVSVVSVD

Secondary structure (DSSP, 8-state):
--HHHHHHHHHTSTT------HHHHHHHHHHHHH----S-HHHHHHHHHTTSEEEEEE--S-S-TT----EEEEE-HHHHHHHHHHHHTT---STHHHHHHHHHHHHHHHHHHHHHHHHHHHHHHHHHHHHHHHHHHHHHHHHHHHTPPPPPPPSS----S-TTS-HHHHHHHHHHHHHHH-

Solvent-accessible surface area (backbone atoms only — not comparable to full-atom values): 10499 Å² total; per-residue (Å²): 134,60,47,66,59,36,29,49,52,42,63,71,35,100,74,61,66,98,76,75,53,73,66,42,40,44,49,53,50,40,25,72,76,67,27,53,55,91,61,66,67,69,49,55,52,52,38,39,61,54,12,27,30,43,79,78,45,73,47,73,91,78,71,64,101,80,56,75,55,50,46,30,35,39,65,30,73,63,23,50,53,51,49,50,53,35,51,76,68,68,63,50,82,46,88,52,63,62,57,52,48,49,52,49,51,52,50,49,52,52,49,53,52,51,54,51,52,55,49,48,53,52,47,49,51,28,50,50,20,50,52,56,49,53,54,50,54,52,49,34,53,48,22,58,75,72,74,43,79,66,72,84,81,71,95,75,75,71,70,55,85,56,81,85,62,49,70,72,56,51,52,49,54,51,53,53,49,57,66,72,75,108

pLDDT: mean 79.47, std 11.56, range [42.66, 91.75]

Sequence (182 aa):
MTADTRFREYVTSGTFRMSLSRAQISALSMVAETGDSAMGEHTFRALHAKGLIEMIRRAPSGSRKNDQGGLEYRLTEAGAVALQMVRLAQLDNGRTDAVTAELRALREQLGDVRALASQLLSDHWDMHARVEETKREAAALRCELDGEPAPSRPMVRLKDRHPERTIAEMSRDAARLEAKLK

Organism: NCBI:txid1123237

Mean predicted aligned error: 16.1 Å